Protein AF-A0A7Z0T9U5-F1 (afdb_monomer_lite)

Secondary structure (DSSP, 8-state):
--HHHHHHHHHHHHHHH-HHHHHHH-SSS-HHHHHHHHHHHHHHHHHHTT-HHHHHHHHHHHHHTT-SS--HHHHHHHHHHHHHH--TTHHHHHHHHHHHHHHTT-HHHHHHHHHHHHHHTT-HHHHHHHHTTSPP-TT-HHHHHHHHHHHHHHHHTT-HHHHHHHHHHHHHHS-TTSHHHHHHHHHHHHHTT-HHHHHHHHHHHHHHH--HHHHHHHHHHHHHTT-HHHHHHHHHHHTTS-HHHHHHHHHHHHHHTT--GGGHHHHHHHHHT---S--

Sequence (279 aa):
MKKETEKIIYTLEYLVYDQNFVTEIIKNIEIEELKKFIIFELITLYDNNNLFEKKIKLLKHICYNNIFENILPFSTDLFLLLKYYKPSRFEDDVKKLLEILKNKNIEEIFYLNISNIFFLDNKYILSDYYASKIKEKNKSEIFLNALYNRIFSNFHLNKITVMNKLKKIVKIYFNTNSINVLKNEFILNILLRDYTKAYKIINTLSKKTKKFEHQLDLFILAIYLNKKNIVKKYSTIFENNSETTFIENVNSAIAILKIPQRYHLIIFNVIENITFKYN

Organism: NCBI:txid1384509

pLDDT: mean 91.05, std 10.7, range [44.91, 98.5]

Foldseek 3Di:
DDPVLVVLLVVLVCCQPDPPVLVVVPPDDPSLVVNVVSLVVNLVSCVVVVVLVVLLVSLCCCQLVVSDPDNLVSLLVNLVSLVPVVPPCSVVSVVSSLVSCVVSVNNLVSLLVQLVVCVVVVVLVSNLVSLVVHDDDAPDPSVLSSLLSNLVSCVSVVVVVSNVVSVVSCVVRHDCLDLSNLVSVLLVCLSVVVLVVNLVSLVSNCVVPVDPLSLLLNLLSCLVVVVVVSVVVVLVVCLAPDLVVSVVSNVVSCVSSVPDPVCVVSSVVSSVPRNRPDD

Structure (mmCIF, N/CA/C/O backbone):
data_AF-A0A7Z0T9U5-F1
#
_entry.id   AF-A0A7Z0T9U5-F1
#
loop_
_atom_site.group_PDB
_atom_site.id
_atom_site.type_symbol
_atom_site.label_atom_id
_atom_site.label_alt_id
_atom_site.label_comp_id
_atom_site.label_asym_id
_atom_site.label_entity_id
_atom_site.label_seq_id
_atom_site.pdbx_PDB_ins_code
_atom_site.Cartn_x
_atom_site.Cartn_y
_atom_site.Cartn_z
_atom_site.occupancy
_atom_site.B_iso_or_equiv
_atom_site.auth_seq_id
_atom_site.auth_comp_id
_atom_site.auth_asym_id
_atom_site.auth_atom_id
_atom_site.pdbx_PDB_model_num
ATOM 1 N N . MET A 1 1 ? -28.073 -18.534 16.486 1.00 78.88 1 MET A N 1
ATOM 2 C CA . MET A 1 1 ? -26.755 -19.170 16.702 1.00 78.88 1 MET A CA 1
ATOM 3 C C . MET A 1 1 ? -26.987 -20.536 17.345 1.00 78.88 1 MET A C 1
ATOM 5 O O . MET A 1 1 ? -28.043 -20.725 17.939 1.00 78.88 1 MET A O 1
ATOM 9 N N . LYS A 1 2 ? -26.100 -21.528 17.172 1.00 85.94 2 LYS A N 1
ATOM 10 C CA . LYS A 1 2 ? -26.264 -22.825 17.861 1.00 85.94 2 LYS A CA 1
ATOM 11 C C . LYS A 1 2 ? -26.000 -22.635 19.363 1.00 85.94 2 LYS A C 1
ATOM 13 O O . LYS A 1 2 ? -25.076 -21.906 19.719 1.00 85.94 2 LYS A O 1
ATOM 18 N N . LYS A 1 3 ? -26.752 -23.327 20.232 1.00 88.38 3 LYS A N 1
ATOM 19 C CA . LYS A 1 3 ? -26.595 -23.250 21.704 1.00 88.38 3 LYS A CA 1
ATOM 20 C C . LYS A 1 3 ? -25.159 -23.522 22.173 1.00 88.38 3 LYS A C 1
ATOM 22 O O . LYS A 1 3 ? -24.705 -22.945 23.151 1.00 88.38 3 LYS A O 1
ATOM 27 N N . GLU A 1 4 ? -24.445 -24.407 21.486 1.00 88.06 4 GLU A N 1
ATOM 28 C CA . GLU A 1 4 ? -23.042 -24.728 21.782 1.00 88.06 4 GLU A CA 1
ATOM 29 C C . GLU A 1 4 ? -22.118 -23.534 21.520 1.00 88.06 4 GLU A C 1
ATOM 31 O O . GLU A 1 4 ? -21.293 -23.198 22.362 1.00 88.06 4 GLU A O 1
ATOM 36 N N . THR A 1 5 ? -22.310 -22.835 20.399 1.00 88.88 5 THR A N 1
ATOM 37 C CA . THR A 1 5 ? -21.550 -21.626 20.052 1.00 88.88 5 THR A CA 1
ATOM 38 C C . THR A 1 5 ? -21.807 -20.498 21.052 1.00 88.88 5 THR A C 1
ATOM 40 O O . THR A 1 5 ? -20.871 -19.818 21.458 1.00 88.88 5 THR A O 1
ATOM 43 N N . GLU A 1 6 ? -23.053 -20.329 21.505 1.00 89.88 6 GLU A N 1
ATOM 44 C CA . GLU A 1 6 ? -23.401 -19.372 22.566 1.00 89.88 6 GLU A CA 1
ATOM 45 C C . GLU A 1 6 ? -22.672 -19.673 23.878 1.00 89.88 6 GLU A C 1
ATOM 47 O O . GLU A 1 6 ? -22.128 -18.757 24.494 1.00 89.88 6 GLU A O 1
ATOM 52 N N . LYS A 1 7 ? -22.607 -20.951 24.276 1.00 90.44 7 LYS A N 1
ATOM 53 C CA . LYS A 1 7 ? -21.861 -21.378 25.467 1.00 90.44 7 LYS A CA 1
ATOM 54 C C . LYS A 1 7 ? -20.367 -21.098 25.332 1.00 90.44 7 LYS A C 1
ATOM 56 O O . LYS A 1 7 ? -19.792 -20.537 26.255 1.00 90.44 7 LYS A O 1
ATOM 61 N N . ILE A 1 8 ? -19.760 -21.434 24.190 1.00 90.56 8 ILE A N 1
ATOM 62 C CA . ILE A 1 8 ? -18.335 -21.166 23.935 1.00 90.56 8 ILE A CA 1
ATOM 63 C C . ILE A 1 8 ? -18.055 -19.664 24.024 1.00 90.56 8 ILE A C 1
ATOM 65 O O . ILE A 1 8 ? -17.145 -19.258 24.740 1.00 90.56 8 ILE A O 1
ATOM 69 N N . ILE A 1 9 ? -18.865 -18.834 23.356 1.00 91.00 9 ILE A N 1
ATOM 70 C CA . ILE A 1 9 ? -18.726 -17.373 23.415 1.00 91.00 9 ILE A CA 1
ATOM 71 C C . ILE A 1 9 ? -18.813 -16.883 24.859 1.00 91.00 9 ILE A C 1
ATOM 73 O O . ILE A 1 9 ? -17.953 -16.119 25.278 1.00 91.00 9 ILE A O 1
ATOM 77 N N . TYR A 1 10 ? -19.806 -17.339 25.625 1.00 89.88 10 TYR A N 1
ATOM 78 C CA . TYR A 1 10 ? -19.966 -16.938 27.022 1.00 89.88 10 TYR A CA 1
ATOM 79 C C . TYR A 1 10 ? -18.751 -17.323 27.877 1.00 89.88 10 TYR A C 1
ATOM 81 O O . TYR A 1 10 ? -18.264 -16.510 28.659 1.00 89.88 10 TYR A O 1
ATOM 89 N N . THR A 1 11 ? -18.223 -18.536 27.703 1.00 87.50 11 THR A N 1
ATOM 90 C CA . THR A 1 11 ? -17.022 -18.994 28.413 1.00 87.50 11 THR A CA 1
ATOM 91 C C . THR A 1 11 ? -15.801 -18.147 28.059 1.00 87.50 11 THR A C 1
ATOM 93 O O . THR A 1 11 ? -15.075 -17.723 28.953 1.00 87.50 11 THR A O 1
ATOM 96 N N . LEU A 1 12 ? -15.576 -17.856 26.777 1.00 88.62 12 LEU A N 1
ATOM 97 C CA . LEU A 1 12 ? -14.451 -17.023 26.347 1.00 88.62 12 LEU A CA 1
ATOM 98 C C . LEU A 1 12 ? -14.616 -15.563 26.803 1.00 88.62 12 LEU A C 1
ATOM 100 O O . LEU A 1 12 ? -13.650 -14.963 27.265 1.00 88.62 12 LEU A O 1
ATOM 104 N N . GLU A 1 13 ? -15.828 -14.999 26.740 1.00 88.69 13 GLU A N 1
ATOM 105 C CA . GLU A 1 13 ? -16.145 -13.678 27.306 1.00 88.69 13 GLU A CA 1
ATOM 106 C C . GLU A 1 13 ? -15.811 -13.640 28.804 1.00 88.69 13 GLU A C 1
ATOM 108 O O . GLU A 1 13 ? -15.169 -12.696 29.264 1.00 88.69 13 GLU A O 1
ATOM 113 N N . TYR A 1 14 ? -16.194 -14.677 29.556 1.00 84.88 14 TYR A N 1
ATOM 114 C CA . TYR A 1 14 ? -15.890 -14.792 30.982 1.00 84.88 14 TYR A CA 1
ATOM 115 C C . TYR A 1 14 ? -14.377 -14.789 31.247 1.00 84.88 14 TYR A C 1
ATOM 117 O O . TYR A 1 14 ? -13.904 -14.003 32.065 1.00 84.88 14 TYR A O 1
ATOM 125 N N . LEU A 1 15 ? -13.607 -15.574 30.486 1.00 80.94 15 LEU A N 1
ATOM 126 C CA . LEU A 1 15 ? -12.143 -15.621 30.592 1.00 80.94 15 LEU A CA 1
ATOM 127 C C . LEU A 1 15 ? -11.460 -14.287 30.256 1.00 80.94 15 LEU A C 1
ATOM 129 O O . LEU A 1 15 ? -10.371 -14.015 30.752 1.00 80.94 15 LEU A O 1
ATOM 133 N N . VAL A 1 16 ? -12.065 -13.460 29.400 1.00 80.38 16 VAL A N 1
ATOM 134 C CA . VAL A 1 16 ? -11.506 -12.153 29.027 1.00 80.38 16 VAL A CA 1
ATOM 135 C C . VAL A 1 16 ? -11.857 -11.069 30.048 1.00 80.38 16 VAL A C 1
ATOM 137 O O . VAL A 1 16 ? -11.018 -10.217 30.338 1.00 80.38 16 VAL A O 1
ATOM 140 N N . TYR A 1 17 ? -13.085 -11.065 30.575 1.00 80.12 17 TYR A N 1
ATOM 141 C CA . TYR A 1 17 ? -13.579 -9.973 31.420 1.00 80.12 17 TYR A CA 1
ATOM 142 C C . TYR A 1 17 ? -13.374 -10.187 32.929 1.00 80.12 17 TYR A C 1
ATOM 144 O O . TYR A 1 17 ? -13.335 -9.192 33.655 1.00 80.12 17 TYR A O 1
ATOM 152 N N . ASP A 1 18 ? -13.229 -11.426 33.412 1.00 71.88 18 ASP A N 1
ATOM 153 C CA . ASP A 1 18 ? -12.982 -11.720 34.831 1.00 71.88 18 ASP A CA 1
ATOM 154 C C . ASP A 1 18 ? -11.473 -11.835 35.127 1.00 71.88 18 ASP A C 1
ATOM 156 O O . ASP A 1 18 ? -10.811 -12.813 34.775 1.00 71.88 18 ASP A O 1
ATOM 160 N N . GLN A 1 19 ? -10.911 -10.816 35.789 1.00 55.72 19 GLN A N 1
ATOM 161 C CA . GLN A 1 19 ? -9.482 -10.756 36.129 1.00 55.72 19 GLN A CA 1
ATOM 162 C C . GLN A 1 19 ? -9.071 -11.737 37.242 1.00 55.72 19 GLN A C 1
ATOM 164 O O . GLN A 1 19 ? -7.893 -12.093 37.328 1.00 55.72 19 GLN A O 1
ATOM 169 N N . ASN A 1 20 ? -10.003 -12.206 38.077 1.00 56.16 20 ASN A N 1
ATOM 170 C CA . ASN A 1 20 ? -9.668 -13.055 39.224 1.00 56.16 20 ASN A CA 1
ATOM 171 C C . ASN A 1 20 ? -9.454 -14.517 38.804 1.00 56.16 20 ASN A C 1
ATOM 173 O O . ASN A 1 20 ? -8.489 -15.147 39.232 1.00 56.16 20 ASN A O 1
ATOM 177 N N . PHE A 1 21 ? -10.280 -15.029 37.890 1.00 48.47 21 PHE A N 1
ATOM 178 C CA . PHE A 1 21 ? -10.241 -16.431 37.452 1.00 48.47 21 PHE A CA 1
ATOM 179 C C . PHE A 1 21 ? -8.977 -16.786 36.642 1.00 48.47 21 PHE A C 1
ATOM 181 O O . PHE A 1 21 ? -8.388 -17.858 36.787 1.00 48.47 21 PHE A O 1
ATOM 188 N N . VAL A 1 22 ? -8.499 -15.845 35.823 1.00 46.47 22 VAL A N 1
ATOM 189 C CA . VAL A 1 22 ? -7.272 -15.977 35.014 1.00 46.47 22 VAL A CA 1
ATOM 190 C C . VAL A 1 22 ? -6.021 -16.070 35.899 1.00 46.47 22 VAL A C 1
ATOM 192 O O . VAL A 1 22 ? -5.046 -16.722 35.534 1.00 46.47 22 VAL A O 1
ATOM 195 N N . THR A 1 23 ? -6.044 -15.453 37.080 1.00 47.22 23 THR A N 1
ATOM 196 C CA . THR A 1 23 ? -4.885 -15.394 37.981 1.00 47.22 23 THR A CA 1
ATOM 197 C C . THR A 1 23 ? -4.680 -16.708 38.754 1.00 47.22 23 THR A C 1
ATOM 199 O O . THR A 1 23 ? -3.545 -17.051 39.083 1.00 47.22 23 THR A O 1
ATOM 202 N N . GLU A 1 24 ? -5.745 -17.486 38.994 1.00 46.22 24 GLU A N 1
ATOM 203 C CA . GLU A 1 24 ? -5.675 -18.785 39.688 1.00 46.22 24 GLU A CA 1
ATOM 204 C C . GLU A 1 24 ? -5.328 -19.966 38.77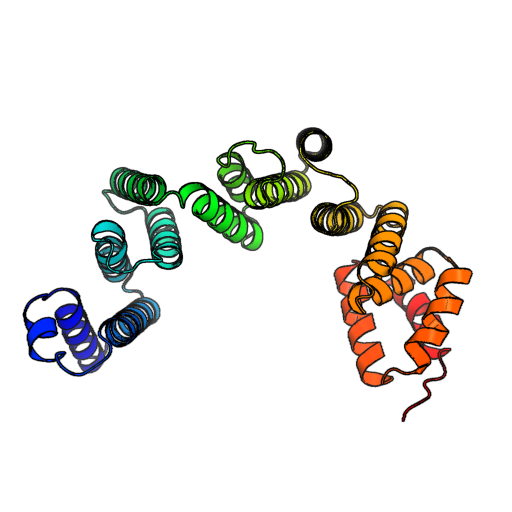0 1.00 46.22 24 GLU A C 1
ATOM 206 O O . GLU A 1 24 ? -4.567 -20.844 39.175 1.00 46.22 24 GLU A O 1
ATOM 211 N N . ILE A 1 25 ? -5.820 -19.990 37.527 1.00 46.72 25 ILE A N 1
ATOM 212 C CA . ILE A 1 25 ? -5.548 -21.096 36.587 1.00 46.72 25 ILE A CA 1
ATOM 213 C C . ILE A 1 25 ? -4.137 -20.998 35.976 1.00 46.72 25 ILE A C 1
ATOM 215 O O . ILE A 1 25 ? -3.531 -22.012 35.629 1.00 46.72 25 ILE A O 1
ATOM 219 N N . ILE A 1 26 ? -3.578 -19.789 35.861 1.00 44.91 26 ILE A N 1
ATOM 220 C CA . ILE A 1 26 ? -2.403 -19.506 35.022 1.00 44.91 26 ILE A CA 1
ATOM 221 C C . ILE A 1 26 ? -1.170 -19.129 35.858 1.00 44.91 26 ILE A C 1
ATOM 223 O O . ILE A 1 26 ? -0.514 -18.119 35.621 1.00 44.91 26 ILE A O 1
ATOM 227 N N . LYS A 1 27 ? -0.809 -19.960 36.840 1.00 46.38 27 LYS A N 1
ATOM 228 C CA . LYS A 1 27 ? 0.540 -19.899 37.439 1.00 46.38 27 LYS A CA 1
ATOM 229 C C . LYS A 1 27 ? 1.623 -20.566 36.571 1.00 46.38 27 LYS A C 1
ATOM 231 O O . LYS A 1 27 ? 2.797 -20.339 36.831 1.00 46.38 27 LYS A O 1
ATOM 236 N N . ASN A 1 28 ? 1.249 -21.337 35.537 1.00 45.78 28 ASN A N 1
ATOM 237 C CA . ASN A 1 28 ? 2.155 -22.274 34.845 1.00 45.78 28 ASN A CA 1
ATOM 238 C C . ASN A 1 28 ? 2.226 -22.158 33.301 1.00 45.78 28 ASN A C 1
ATOM 240 O O . ASN A 1 28 ? 2.859 -23.003 32.675 1.00 45.78 28 ASN A O 1
ATOM 244 N N . ILE A 1 29 ? 1.598 -21.164 32.664 1.00 49.09 29 ILE A N 1
ATOM 245 C CA . ILE A 1 29 ? 1.644 -20.967 31.196 1.00 49.09 29 ILE A CA 1
ATOM 246 C C . ILE A 1 29 ? 2.037 -19.515 30.910 1.00 49.09 29 ILE A C 1
ATOM 248 O O . ILE A 1 29 ? 1.633 -18.622 31.655 1.00 49.09 29 ILE A O 1
ATOM 252 N N . GLU A 1 30 ? 2.799 -19.267 29.842 1.00 55.22 30 GLU A N 1
ATOM 253 C CA . GLU A 1 30 ? 3.079 -17.918 29.337 1.00 55.22 30 GLU A CA 1
ATOM 254 C C . GLU A 1 30 ? 1.760 -17.163 29.078 1.00 55.22 30 GLU A C 1
ATOM 256 O O . GLU A 1 30 ? 1.042 -17.380 28.102 1.00 55.22 30 GLU A O 1
ATOM 261 N N . ILE A 1 31 ? 1.409 -16.292 30.027 1.00 68.94 31 ILE A N 1
ATOM 262 C CA . ILE A 1 31 ? 0.070 -15.712 30.215 1.00 68.94 31 ILE A CA 1
ATOM 263 C C . ILE A 1 31 ? -0.400 -14.910 28.989 1.00 68.94 31 ILE A C 1
ATOM 265 O O . ILE A 1 31 ? -1.600 -14.767 28.749 1.00 68.94 31 ILE A O 1
ATOM 269 N N . GLU A 1 32 ? 0.529 -14.356 28.212 1.00 67.94 32 GLU A N 1
ATOM 270 C CA . GLU A 1 32 ? 0.213 -13.443 27.115 1.00 67.94 32 GLU A CA 1
ATOM 271 C C . GLU A 1 32 ? -0.242 -14.162 25.837 1.00 67.94 32 GLU A C 1
ATOM 273 O O . GLU A 1 32 ? -1.178 -13.699 25.182 1.00 67.94 32 GLU A O 1
ATOM 278 N N . GLU A 1 33 ? 0.360 -15.303 25.492 1.00 76.00 33 GLU A N 1
ATOM 279 C CA . GLU A 1 33 ? 0.003 -16.052 24.279 1.00 76.00 33 GLU A CA 1
ATOM 280 C C . GLU A 1 33 ? -1.394 -16.662 24.384 1.00 76.00 33 GLU A C 1
ATOM 282 O O . GLU A 1 33 ? -2.200 -16.532 23.461 1.00 76.00 33 GLU A O 1
ATOM 287 N N . LEU A 1 34 ? -1.731 -17.230 25.545 1.00 77.38 34 LEU A N 1
ATOM 288 C CA . LEU A 1 34 ? -3.065 -17.773 25.795 1.00 77.38 34 LEU A CA 1
ATOM 289 C C . LEU A 1 34 ? -4.139 -16.675 25.749 1.00 77.38 34 LEU A C 1
ATOM 291 O O . LEU A 1 34 ? -5.203 -16.871 25.162 1.00 77.38 34 LEU A O 1
ATOM 295 N N . LYS A 1 35 ? -3.852 -15.489 26.306 1.00 76.62 35 LYS A N 1
ATOM 296 C CA . LYS A 1 35 ? -4.751 -14.325 26.212 1.00 76.62 35 LYS A CA 1
ATOM 297 C C . LYS A 1 35 ? -4.950 -13.876 24.767 1.00 76.62 35 LYS A C 1
ATOM 299 O O . LYS A 1 35 ? -6.084 -13.593 24.381 1.00 76.62 35 LYS A O 1
ATOM 304 N N . LYS A 1 36 ? -3.878 -13.825 23.963 1.00 81.44 36 LYS A N 1
ATOM 305 C CA . LYS A 1 36 ? -3.969 -13.530 22.522 1.00 81.44 36 LYS A CA 1
ATOM 306 C C . LYS A 1 36 ? -4.853 -14.556 21.826 1.00 81.44 36 LYS A C 1
ATOM 308 O O . LYS A 1 36 ? -5.791 -14.153 21.147 1.00 81.44 36 LYS A O 1
ATOM 313 N N . PHE A 1 37 ? -4.602 -15.845 22.045 1.00 86.69 37 PHE A N 1
ATOM 314 C CA . PHE A 1 37 ? -5.377 -16.932 21.452 1.00 86.69 37 PHE A CA 1
ATOM 315 C C . PHE A 1 37 ? -6.874 -16.819 21.773 1.00 86.69 37 PHE A C 1
ATOM 317 O O . PHE A 1 37 ? -7.686 -16.749 20.856 1.00 86.69 37 PHE A O 1
ATOM 324 N N . ILE A 1 38 ? -7.240 -16.691 23.054 1.00 87.25 38 ILE A N 1
ATOM 325 C CA . ILE A 1 38 ? -8.641 -16.544 23.489 1.00 87.25 38 ILE A CA 1
ATOM 326 C C . ILE A 1 38 ? -9.308 -15.337 22.817 1.00 87.25 38 ILE A C 1
ATOM 328 O O . ILE A 1 38 ? -10.437 -15.437 22.338 1.00 87.25 38 ILE A O 1
ATOM 332 N N . ILE A 1 39 ? -8.617 -14.195 22.762 1.00 88.81 39 ILE A N 1
ATOM 333 C CA . ILE A 1 39 ? -9.142 -12.978 22.135 1.00 88.81 39 ILE A CA 1
ATOM 334 C C . ILE A 1 39 ? -9.328 -13.162 20.625 1.00 88.81 39 ILE A C 1
ATOM 336 O O . ILE A 1 39 ? -10.349 -12.728 20.092 1.00 88.81 39 ILE A O 1
ATOM 340 N N . PHE A 1 40 ? -8.383 -13.806 19.939 1.00 90.44 40 PHE A N 1
ATOM 341 C CA . PHE A 1 40 ? -8.504 -14.088 18.509 1.00 90.44 40 PHE A CA 1
ATOM 342 C C . PHE A 1 40 ? -9.655 -15.048 18.210 1.00 90.44 40 PHE A C 1
ATOM 344 O O . PHE A 1 40 ? -10.451 -14.761 17.318 1.00 90.44 40 PHE A O 1
ATOM 351 N N . GLU A 1 41 ? -9.803 -16.125 18.980 1.00 92.31 41 GLU A N 1
ATOM 352 C CA . GLU A 1 41 ? -10.936 -17.046 18.841 1.00 92.31 41 GLU A CA 1
ATOM 353 C C . GLU A 1 41 ? -12.271 -16.330 19.058 1.00 92.31 41 GLU A C 1
ATOM 355 O O . GLU A 1 41 ? -13.216 -16.493 18.285 1.00 92.31 41 GLU A O 1
ATOM 360 N N . LEU A 1 42 ? -12.341 -15.458 20.065 1.00 92.56 42 LEU A N 1
ATOM 361 C CA . LEU A 1 42 ? -13.546 -14.693 20.349 1.00 92.56 42 LEU A CA 1
ATOM 362 C C . LEU A 1 42 ? -13.886 -13.702 19.222 1.00 92.56 42 LEU A C 1
ATOM 364 O O . LEU A 1 42 ? -15.051 -13.589 18.839 1.00 92.56 42 LEU A O 1
ATOM 368 N N . ILE A 1 43 ? -12.882 -13.029 18.646 1.00 93.06 43 ILE A N 1
ATOM 369 C CA . ILE A 1 43 ? -13.057 -12.165 17.467 1.00 93.06 43 ILE A CA 1
ATOM 370 C C . ILE A 1 43 ? -13.577 -12.979 16.276 1.00 93.06 43 ILE A C 1
ATOM 372 O O . ILE A 1 43 ? -14.578 -12.588 15.677 1.00 93.06 43 ILE A O 1
ATOM 376 N N . THR A 1 44 ? -12.962 -14.128 15.981 1.00 94.25 44 THR A N 1
ATOM 377 C CA . THR A 1 44 ? -13.382 -15.027 14.896 1.00 94.25 44 THR A CA 1
ATOM 378 C C . THR A 1 44 ? -14.830 -15.478 15.069 1.00 94.25 44 THR A C 1
ATOM 380 O O . THR A 1 44 ? -15.619 -15.453 14.123 1.00 94.25 44 THR A O 1
ATOM 383 N N . LEU A 1 45 ? -15.219 -15.855 16.288 1.00 95.12 45 LEU A N 1
ATOM 384 C CA . LEU A 1 45 ? -16.593 -16.241 16.595 1.00 95.12 45 LEU A CA 1
ATOM 385 C C . LEU A 1 45 ? -17.572 -15.080 16.405 1.00 95.12 45 LEU A C 1
ATOM 387 O O . LEU A 1 45 ? -18.675 -15.301 15.902 1.00 95.12 45 LEU A O 1
ATOM 391 N N . TYR A 1 46 ? -17.192 -13.853 16.769 1.00 95.69 46 TYR A N 1
ATOM 392 C CA . TYR A 1 46 ? -18.034 -12.684 16.524 1.00 95.69 46 TYR A CA 1
ATOM 393 C C . TYR A 1 46 ? -18.198 -12.382 15.042 1.00 95.69 46 TYR A C 1
ATOM 395 O O . TYR A 1 46 ? -19.325 -12.131 14.615 1.00 95.69 46 TYR A O 1
ATOM 403 N N . ASP A 1 47 ? -17.118 -12.443 14.266 1.00 92.75 47 ASP A N 1
ATOM 404 C CA . ASP A 1 47 ? -17.160 -12.201 12.824 1.00 92.75 47 ASP A CA 1
ATOM 405 C C . ASP A 1 47 ? -18.031 -13.249 12.118 1.00 92.75 47 ASP A C 1
ATOM 407 O O . ASP A 1 47 ? -18.967 -12.893 11.403 1.00 92.75 47 ASP A O 1
ATOM 411 N N . ASN A 1 48 ? -17.832 -14.536 12.421 1.00 94.81 48 ASN A N 1
ATOM 412 C CA . ASN A 1 48 ? -18.600 -15.638 11.827 1.00 94.81 48 ASN A CA 1
ATOM 413 C C . ASN A 1 48 ? -20.103 -15.598 12.153 1.00 94.81 48 ASN A C 1
ATOM 415 O O . ASN A 1 48 ? -20.907 -16.195 11.438 1.00 94.81 48 ASN A O 1
ATOM 419 N N . ASN A 1 49 ? -20.492 -14.920 13.235 1.00 93.25 49 ASN A N 1
ATOM 420 C CA . ASN A 1 49 ? -21.884 -14.814 13.674 1.00 93.25 49 ASN A CA 1
ATOM 421 C C . ASN A 1 49 ? -22.452 -13.387 13.553 1.00 93.25 49 ASN A C 1
ATOM 423 O O . ASN A 1 49 ? -23.545 -13.133 14.057 1.00 93.25 49 ASN A O 1
ATOM 427 N N . ASN A 1 50 ? -21.745 -12.461 12.890 1.00 91.56 50 ASN A N 1
ATOM 428 C CA . ASN A 1 50 ? -22.138 -11.053 12.723 1.00 91.56 50 ASN A CA 1
ATOM 429 C C . ASN A 1 50 ? -22.429 -10.308 14.046 1.00 91.56 50 ASN A C 1
ATOM 431 O O . ASN A 1 50 ? -23.293 -9.433 14.114 1.00 91.56 50 ASN A O 1
ATOM 435 N N . LEU A 1 51 ? -21.704 -10.631 15.119 1.00 93.81 51 LEU A N 1
ATOM 436 C CA . LEU A 1 51 ? -21.900 -10.073 16.464 1.00 93.81 51 LEU A CA 1
ATOM 437 C C . LEU A 1 51 ? -21.090 -8.780 16.667 1.00 93.81 51 LEU A C 1
ATOM 439 O O . LEU A 1 51 ? -20.254 -8.676 17.568 1.00 93.81 51 LEU A O 1
ATOM 443 N N . PHE A 1 52 ? -21.333 -7.775 15.823 1.00 92.00 52 PHE A N 1
ATOM 444 C CA . PHE A 1 52 ? -20.515 -6.556 15.770 1.00 92.00 52 PHE A CA 1
ATOM 445 C C . PHE A 1 52 ? -20.527 -5.745 17.076 1.00 92.00 52 PHE A C 1
ATOM 447 O O . PHE A 1 52 ? -19.490 -5.218 17.469 1.00 92.00 52 PHE A O 1
ATOM 454 N N . GLU A 1 53 ? -21.651 -5.668 17.796 1.00 92.50 53 GLU A N 1
ATOM 455 C CA . GLU A 1 53 ? -21.720 -4.937 19.073 1.00 92.50 53 GLU A CA 1
ATOM 456 C C . GLU A 1 53 ? -20.820 -5.568 20.140 1.00 92.50 53 GLU A C 1
ATOM 458 O O . GLU A 1 53 ? -20.098 -4.865 20.856 1.00 92.50 53 GLU A O 1
ATOM 463 N N . LYS A 1 54 ? -20.807 -6.906 20.203 1.00 93.62 54 LYS A N 1
ATOM 464 C CA . LYS A 1 54 ? -19.919 -7.660 21.094 1.00 93.62 54 LYS A CA 1
ATOM 465 C C . LYS A 1 54 ? -18.459 -7.466 20.703 1.00 93.62 54 LYS A C 1
ATOM 467 O O . LYS A 1 54 ? -17.626 -7.206 21.572 1.00 93.62 54 LYS A O 1
ATOM 472 N N . LYS A 1 55 ? -18.157 -7.491 19.401 1.00 95.00 55 LYS A N 1
ATOM 473 C CA . LYS A 1 55 ? -16.810 -7.218 18.889 1.00 95.00 55 LYS A CA 1
ATOM 474 C C . LYS A 1 55 ? -16.340 -5.804 19.235 1.00 95.00 55 LYS A C 1
ATOM 476 O O . LYS A 1 55 ? -15.245 -5.644 19.766 1.00 95.00 55 LYS A O 1
ATOM 481 N N . ILE A 1 56 ? -17.183 -4.786 19.049 1.00 94.94 56 ILE A N 1
ATOM 482 C CA . ILE A 1 56 ? -16.889 -3.404 19.461 1.00 94.94 56 ILE A CA 1
ATOM 483 C C . ILE A 1 56 ? -16.620 -3.341 20.970 1.00 94.94 56 ILE A C 1
ATOM 485 O O . ILE A 1 56 ? -15.638 -2.728 21.388 1.00 94.94 56 ILE A O 1
ATOM 489 N N . LYS A 1 57 ? -17.450 -3.985 21.801 1.00 93.31 57 LYS A N 1
ATOM 490 C CA . LYS A 1 57 ? -17.258 -4.026 23.261 1.00 93.31 57 LYS A CA 1
ATOM 491 C C . LYS A 1 57 ? -15.917 -4.662 23.645 1.00 93.31 57 LYS A C 1
ATOM 493 O O . LYS A 1 57 ? -15.204 -4.109 24.484 1.00 93.31 57 LYS A O 1
ATOM 498 N N . LEU A 1 58 ? -15.560 -5.789 23.031 1.00 93.12 58 LEU A N 1
ATOM 499 C CA . LEU A 1 58 ? -14.281 -6.470 23.244 1.00 93.12 58 LEU A CA 1
ATOM 500 C C . LEU A 1 58 ? -13.096 -5.593 22.834 1.00 93.12 58 LEU A C 1
ATOM 502 O O . LEU A 1 58 ? -12.185 -5.381 23.630 1.00 93.12 58 LEU A O 1
ATOM 506 N N . LEU A 1 59 ? -13.121 -5.030 21.628 1.00 94.56 59 LEU A N 1
ATOM 507 C CA . LEU A 1 59 ? -12.024 -4.204 21.129 1.00 94.56 59 LEU A CA 1
ATOM 508 C C . LEU A 1 59 ? -11.843 -2.926 21.956 1.00 94.56 59 LEU A C 1
ATOM 510 O O . LEU A 1 59 ? -10.712 -2.545 22.249 1.00 94.56 59 LEU A O 1
ATOM 514 N N . LYS A 1 60 ? -12.935 -2.304 22.421 1.00 93.12 60 LYS A N 1
ATOM 515 C CA . LYS A 1 60 ? -12.864 -1.209 23.401 1.00 93.12 60 LYS A CA 1
ATOM 516 C C . LYS A 1 60 ? -12.176 -1.653 24.683 1.00 93.12 60 LYS A C 1
ATOM 518 O O . LYS A 1 60 ? -11.305 -0.942 25.164 1.00 93.12 60 LYS A O 1
ATOM 523 N N . HIS A 1 61 ? -12.540 -2.812 25.231 1.00 88.69 61 HIS A N 1
ATOM 524 C CA . HIS A 1 61 ? -11.894 -3.339 26.432 1.00 88.69 61 HIS A CA 1
ATOM 525 C C . HIS A 1 61 ? -10.385 -3.537 26.220 1.00 88.69 61 HIS A C 1
ATOM 527 O O . HIS A 1 61 ? -9.595 -3.095 27.051 1.00 88.69 61 HIS A O 1
ATOM 533 N N . ILE A 1 62 ? -9.982 -4.114 25.084 1.00 88.38 62 ILE A N 1
ATOM 534 C CA . ILE A 1 62 ? -8.571 -4.336 24.734 1.00 88.38 62 ILE A CA 1
ATOM 535 C C . ILE A 1 62 ? -7.813 -3.010 24.613 1.00 88.38 62 ILE A C 1
ATOM 537 O O . ILE A 1 62 ? -6.768 -2.831 25.243 1.00 88.38 62 ILE A O 1
ATOM 541 N N . CYS A 1 63 ? -8.337 -2.070 23.821 1.00 90.69 63 CYS A N 1
ATOM 542 C CA . CYS A 1 63 ? -7.669 -0.802 23.541 1.00 90.69 63 CYS A CA 1
ATOM 543 C C . CYS A 1 63 ? -7.665 0.139 24.749 1.00 90.69 63 CYS A C 1
ATOM 545 O O . CYS A 1 63 ? -6.653 0.780 25.009 1.00 90.69 63 CYS A O 1
ATOM 547 N N . TYR A 1 64 ? -8.775 0.246 25.484 1.00 91.31 64 TYR A N 1
ATOM 548 C CA . TYR A 1 64 ? -8.925 1.239 26.553 1.00 91.31 64 TYR A CA 1
ATOM 549 C C . TYR A 1 64 ? -8.206 0.838 27.839 1.00 91.31 64 TYR A C 1
ATOM 551 O O . TYR A 1 64 ? -7.816 1.720 28.598 1.00 91.31 64 TYR A O 1
ATOM 559 N N . ASN A 1 65 ? -8.005 -0.463 28.060 1.00 84.44 65 ASN A N 1
ATOM 560 C CA . ASN A 1 65 ? -7.301 -0.982 29.232 1.00 84.44 65 ASN A CA 1
ATOM 561 C C . ASN A 1 65 ? -5.862 -1.420 28.924 1.00 84.44 65 ASN A C 1
ATOM 563 O O . ASN A 1 65 ? -5.211 -1.986 29.794 1.00 84.44 65 ASN A O 1
ATOM 567 N N . ASN A 1 66 ? -5.358 -1.166 27.708 1.00 80.75 66 ASN A N 1
ATOM 568 C CA . ASN A 1 66 ? -4.001 -1.529 27.285 1.00 80.75 66 ASN A CA 1
ATOM 569 C C . ASN A 1 66 ? -3.654 -3.008 27.546 1.00 80.75 66 ASN A C 1
ATOM 571 O O . ASN A 1 66 ? -2.570 -3.310 28.038 1.00 80.75 66 ASN A O 1
ATOM 575 N N . ILE A 1 67 ? -4.567 -3.924 27.203 1.00 81.25 67 ILE A N 1
ATOM 576 C CA . ILE A 1 67 ? -4.400 -5.368 27.459 1.00 81.25 67 ILE A CA 1
ATOM 577 C C . ILE A 1 67 ? -3.153 -5.943 26.765 1.00 81.25 67 ILE A C 1
ATOM 579 O O . ILE A 1 67 ? -2.534 -6.866 27.287 1.00 81.25 67 ILE A O 1
ATOM 583 N N . PHE A 1 68 ? -2.771 -5.381 25.614 1.00 80.88 68 PHE A N 1
ATOM 584 C CA . PHE A 1 68 ? -1.560 -5.745 24.877 1.00 80.88 68 PHE A CA 1
ATOM 585 C C . PHE A 1 68 ? -0.625 -4.551 24.706 1.00 80.88 68 PHE A C 1
ATOM 587 O O . PHE A 1 68 ? -1.068 -3.401 24.612 1.00 80.88 68 PHE A O 1
ATOM 594 N N . GLU A 1 69 ? 0.673 -4.831 24.580 1.00 82.06 69 GLU A N 1
ATOM 595 C CA . GLU A 1 69 ? 1.674 -3.815 24.255 1.00 82.06 69 GLU A CA 1
ATOM 596 C C . GLU A 1 69 ? 1.372 -3.179 22.886 1.00 82.06 69 GLU A C 1
ATOM 598 O O . GLU A 1 69 ? 1.162 -1.961 22.785 1.00 82.06 69 GLU A O 1
ATOM 603 N N . ASN A 1 70 ? 1.238 -4.022 21.854 1.00 87.56 70 ASN A N 1
ATOM 604 C CA . ASN A 1 70 ? 0.862 -3.619 20.504 1.00 87.56 70 ASN A CA 1
ATOM 605 C C . ASN A 1 70 ? -0.663 -3.639 20.302 1.00 87.56 70 ASN A C 1
ATOM 607 O O . ASN A 1 70 ? -1.254 -4.654 19.933 1.00 87.56 70 ASN A O 1
ATOM 611 N N . ILE A 1 71 ? -1.298 -2.481 20.484 1.00 91.00 71 ILE A N 1
ATOM 612 C CA . ILE A 1 71 ? -2.745 -2.306 20.276 1.00 91.00 71 ILE A CA 1
ATOM 613 C C . ILE A 1 71 ? -3.128 -1.939 18.832 1.00 91.00 71 ILE A C 1
ATOM 615 O O . ILE A 1 71 ? -4.305 -1.710 18.545 1.00 91.00 71 ILE A O 1
ATOM 619 N N . LEU A 1 72 ? -2.162 -1.809 17.917 1.00 93.94 72 LEU A N 1
ATOM 620 C CA . LEU A 1 72 ? -2.391 -1.237 16.588 1.00 93.94 72 LEU A CA 1
ATOM 621 C C . LEU A 1 72 ? -3.389 -2.043 15.728 1.00 93.94 72 LEU A C 1
ATOM 623 O O . LEU A 1 72 ? -4.273 -1.419 15.134 1.00 93.94 72 LEU A O 1
ATOM 627 N N . PRO A 1 73 ? -3.342 -3.391 15.682 1.00 92.94 73 PRO A N 1
ATOM 628 C CA . PRO A 1 73 ? -4.340 -4.167 14.941 1.00 92.94 73 PRO A CA 1
ATOM 629 C C . PRO A 1 73 ? -5.757 -3.984 15.506 1.00 92.94 73 PRO A C 1
ATOM 631 O O . PRO A 1 73 ? -6.687 -3.685 14.763 1.00 92.94 73 PRO A O 1
ATOM 634 N N . PHE A 1 74 ? -5.906 -4.060 16.833 1.00 94.19 74 PHE A N 1
ATOM 635 C CA . PHE A 1 74 ? -7.202 -3.937 17.513 1.00 94.19 74 PHE A CA 1
ATOM 636 C C . PHE A 1 74 ? -7.803 -2.533 17.393 1.00 94.19 74 PHE A C 1
ATOM 638 O O . PHE A 1 74 ? -9.002 -2.384 17.180 1.00 94.19 74 PHE A O 1
ATOM 645 N N . SER A 1 75 ? -6.971 -1.494 17.490 1.00 96.56 75 SER A N 1
ATOM 646 C CA . SER A 1 75 ? -7.406 -0.103 17.305 1.00 96.56 75 SER A CA 1
ATOM 647 C C . SER A 1 75 ? -7.820 0.185 15.865 1.00 96.56 75 SER A C 1
ATOM 649 O O . SER A 1 75 ? -8.790 0.908 15.643 1.00 96.56 75 SER A O 1
ATOM 651 N N . THR A 1 76 ? -7.132 -0.410 14.889 1.00 96.75 76 THR A N 1
ATOM 652 C CA . THR A 1 76 ? -7.505 -0.329 13.471 1.00 96.75 76 THR A CA 1
ATOM 653 C C . THR A 1 76 ? -8.884 -0.945 13.240 1.00 96.75 76 THR A C 1
ATOM 655 O O . THR A 1 76 ? -9.758 -0.282 12.683 1.00 96.75 76 THR A O 1
ATOM 658 N N . ASP A 1 77 ? -9.106 -2.167 13.727 1.00 95.31 77 ASP A N 1
ATOM 659 C CA . ASP A 1 77 ? -10.391 -2.866 13.597 1.00 95.31 77 ASP A CA 1
ATOM 660 C C . ASP A 1 77 ? -11.521 -2.113 14.321 1.00 95.31 77 ASP A C 1
ATOM 662 O O . ASP A 1 77 ? -12.565 -1.815 13.738 1.00 95.31 77 ASP A O 1
ATOM 666 N N . LEU A 1 78 ? -11.270 -1.665 15.559 1.00 96.94 78 LEU A N 1
ATOM 667 C CA . LEU A 1 78 ? -12.223 -0.860 16.323 1.00 96.94 78 LEU A CA 1
ATOM 668 C C . LEU A 1 78 ? -12.625 0.401 15.559 1.00 96.94 78 LEU A C 1
ATOM 670 O O . LEU A 1 78 ? -13.811 0.699 15.442 1.00 96.94 78 LEU A O 1
ATOM 674 N N . PHE A 1 79 ? -11.655 1.138 15.019 1.00 97.50 79 PHE A N 1
ATOM 675 C CA . PHE A 1 79 ? -11.929 2.358 14.272 1.00 97.50 79 PHE A CA 1
ATOM 676 C C . PHE A 1 79 ? -12.800 2.104 13.037 1.00 97.50 79 PHE A C 1
ATOM 678 O O . PHE A 1 79 ? -13.730 2.870 12.769 1.00 97.50 79 PHE A O 1
ATOM 685 N N . LEU A 1 80 ? -12.521 1.035 12.287 1.00 95.69 80 LEU A N 1
ATOM 686 C CA . LEU A 1 80 ? -13.297 0.675 11.102 1.00 95.69 80 LEU A CA 1
ATOM 687 C C . LEU A 1 80 ? -14.732 0.285 11.469 1.00 95.69 80 LEU A C 1
ATOM 689 O O . LEU A 1 80 ? -15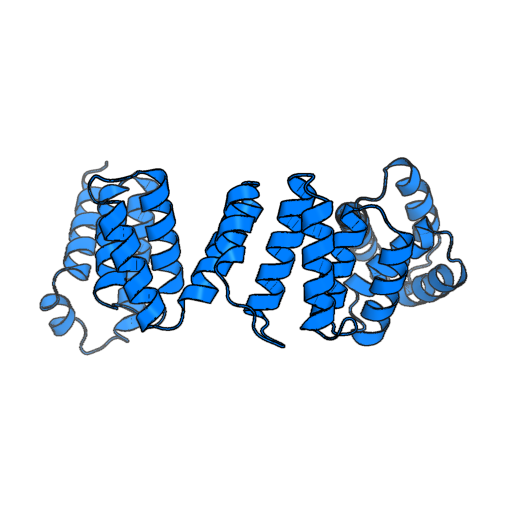.665 0.796 10.848 1.00 95.69 80 LEU A O 1
ATOM 693 N N . LEU A 1 81 ? -14.917 -0.533 12.509 1.00 95.12 81 LEU A N 1
ATOM 694 C CA . LEU A 1 81 ? -16.242 -0.912 13.007 1.00 95.12 81 LEU A CA 1
ATOM 695 C C . LEU A 1 81 ? -17.034 0.302 13.494 1.00 95.12 81 LEU A C 1
ATOM 697 O O . LEU A 1 81 ? -18.193 0.468 13.117 1.00 95.12 81 LEU A O 1
ATOM 701 N N . LEU A 1 82 ? -16.407 1.186 14.275 1.00 95.75 82 LEU A N 1
ATOM 702 C CA . LEU A 1 82 ? -17.028 2.433 14.723 1.00 95.75 82 LEU A CA 1
ATOM 703 C C . LEU A 1 82 ? -17.477 3.279 13.527 1.00 95.75 82 LEU A C 1
ATOM 705 O O . LEU A 1 82 ? -18.607 3.761 13.502 1.00 95.75 82 LEU A O 1
ATOM 709 N N . LYS A 1 83 ? -16.621 3.429 12.511 1.00 92.62 83 LYS A N 1
ATOM 710 C CA . LYS A 1 83 ? -16.923 4.232 11.320 1.00 92.62 83 LYS A CA 1
ATOM 711 C C . LYS A 1 83 ? -18.018 3.622 10.443 1.00 92.62 83 LYS A C 1
ATOM 713 O O . LYS A 1 83 ? -18.772 4.374 9.826 1.00 92.62 83 LYS A O 1
ATOM 718 N N . TYR A 1 84 ? -18.085 2.294 10.371 1.00 91.56 84 TYR A N 1
ATOM 719 C CA . TYR A 1 84 ? -19.071 1.572 9.572 1.00 91.56 84 TYR A CA 1
ATOM 720 C C . TYR A 1 84 ? -20.446 1.539 10.250 1.00 91.56 84 TYR A C 1
ATOM 722 O O . TYR A 1 84 ? -21.431 1.951 9.644 1.00 91.56 84 TYR A O 1
ATOM 730 N N . TYR A 1 85 ? -20.505 1.112 11.514 1.00 91.25 85 TYR A N 1
ATOM 731 C CA . TYR A 1 85 ? -21.763 0.905 12.238 1.00 91.25 85 TYR A CA 1
ATOM 732 C C . TYR A 1 85 ? -22.298 2.160 12.932 1.00 91.25 85 TYR A C 1
ATOM 734 O O . TYR A 1 85 ? -23.485 2.211 13.236 1.00 91.25 85 TYR A O 1
ATOM 742 N N . LYS A 1 86 ? -21.449 3.169 13.178 1.00 89.69 86 LYS A N 1
ATOM 743 C CA . LYS A 1 86 ? -21.815 4.447 13.818 1.00 89.69 86 LYS A CA 1
ATOM 744 C C . LYS A 1 86 ? -22.697 4.269 15.071 1.00 89.69 86 LYS A C 1
ATOM 746 O O . LYS A 1 86 ? -23.825 4.762 15.098 1.00 89.69 86 LYS A O 1
ATOM 751 N N . PRO A 1 87 ? -22.212 3.571 16.116 1.00 87.81 87 PRO A N 1
ATOM 752 C CA . PRO A 1 87 ? -22.973 3.407 17.353 1.00 87.81 87 PRO A CA 1
ATOM 753 C C . PRO A 1 87 ? -23.253 4.763 18.021 1.00 87.81 87 PRO A C 1
ATOM 755 O O . PRO A 1 87 ? -22.593 5.759 17.731 1.00 87.81 87 PRO A O 1
ATOM 758 N N . SER A 1 88 ? -24.187 4.797 18.974 1.00 86.81 88 SER A N 1
ATOM 759 C CA . SER A 1 88 ? -24.659 6.037 19.619 1.00 86.81 88 SER A CA 1
ATOM 760 C C . SER A 1 88 ? -23.557 6.929 20.211 1.00 86.81 88 SER A C 1
ATOM 762 O O . SER A 1 88 ? -23.711 8.144 20.234 1.00 86.81 88 SER A O 1
ATOM 764 N N . ARG A 1 89 ? -22.435 6.346 20.658 1.00 89.62 89 ARG A N 1
ATOM 765 C CA . ARG A 1 89 ? -21.264 7.058 21.211 1.00 89.62 89 ARG A CA 1
ATOM 766 C C . ARG A 1 89 ? -20.076 7.149 20.245 1.00 89.62 89 ARG A C 1
ATOM 768 O O . ARG A 1 89 ? -18.938 7.289 20.683 1.00 89.62 89 ARG A O 1
ATOM 775 N N . PHE A 1 90 ? -20.324 7.061 18.938 1.00 91.31 90 PHE A N 1
ATOM 776 C CA . PHE A 1 90 ? -19.291 7.030 17.898 1.00 91.31 90 PHE A CA 1
ATOM 777 C C . PHE A 1 90 ? -18.214 8.115 18.061 1.00 91.31 90 PHE A C 1
ATOM 779 O O . PHE A 1 90 ? -17.025 7.798 18.033 1.00 91.31 90 PHE A O 1
ATOM 786 N N . GLU A 1 91 ? -18.610 9.377 18.239 1.00 92.94 91 GLU A N 1
ATOM 787 C CA . GLU A 1 91 ? -17.659 10.493 18.321 1.00 92.94 91 GLU A CA 1
ATOM 788 C C . GLU A 1 91 ? -16.771 10.403 19.568 1.00 92.94 91 GLU A C 1
ATOM 790 O O . GLU A 1 91 ? -15.548 10.529 19.464 1.00 92.94 91 GLU A O 1
ATOM 795 N N . ASP A 1 92 ? -17.368 10.105 20.723 1.00 95.50 92 ASP A N 1
ATOM 796 C CA . ASP A 1 92 ? -16.650 9.926 21.988 1.00 95.50 92 ASP A CA 1
ATOM 797 C C . ASP A 1 92 ? -15.684 8.740 21.925 1.00 95.50 92 ASP A C 1
ATOM 799 O O . ASP A 1 92 ? -14.546 8.827 22.391 1.00 95.50 92 ASP A O 1
ATOM 803 N N . AS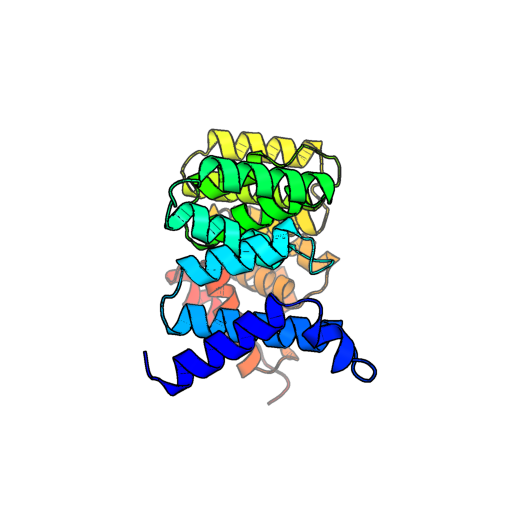P A 1 93 ? -16.116 7.633 21.316 1.00 95.31 93 ASP A N 1
ATOM 804 C CA . ASP A 1 93 ? -15.300 6.433 21.165 1.00 95.31 93 ASP A CA 1
ATOM 805 C C . ASP A 1 93 ? -14.092 6.675 20.255 1.00 95.31 93 ASP A C 1
ATOM 807 O O . ASP A 1 93 ? -12.971 6.297 20.598 1.00 95.31 93 ASP A O 1
ATOM 811 N N . VAL A 1 94 ? -14.289 7.348 19.116 1.00 95.56 94 VAL A N 1
ATOM 812 C CA . VAL A 1 94 ? -13.183 7.717 18.222 1.00 95.56 94 VAL A CA 1
ATOM 813 C C . VAL A 1 94 ? -12.227 8.676 18.926 1.00 95.56 94 VAL A C 1
ATOM 815 O O . VAL A 1 94 ? -11.015 8.475 18.862 1.00 95.56 94 VAL A O 1
ATOM 818 N N . LYS A 1 95 ? -12.744 9.689 19.632 1.00 96.38 95 LYS A N 1
ATOM 819 C CA . LYS A 1 95 ? -11.917 10.648 20.376 1.00 96.38 95 LYS A CA 1
ATOM 820 C C . LYS A 1 95 ? -11.053 9.943 21.421 1.00 96.38 95 LYS A C 1
ATOM 822 O O . LYS A 1 95 ? -9.843 10.163 21.453 1.00 96.38 95 LYS A O 1
ATOM 827 N N . LYS A 1 96 ? -11.654 9.059 22.223 1.00 96.75 96 LYS A N 1
ATOM 828 C CA . LYS A 1 96 ? -10.944 8.280 23.244 1.00 96.75 96 LYS A CA 1
ATOM 829 C C . LYS A 1 96 ? -9.890 7.358 22.630 1.00 96.75 96 LYS A C 1
ATOM 831 O O . LYS A 1 96 ? -8.776 7.276 23.141 1.00 96.75 96 LYS A O 1
ATOM 836 N N . LEU A 1 97 ? -10.211 6.692 21.520 1.00 96.81 97 LEU A N 1
ATOM 837 C CA . LEU A 1 97 ? -9.258 5.844 20.807 1.00 96.81 97 LEU A CA 1
ATOM 838 C C . LEU A 1 97 ? -8.038 6.641 20.320 1.00 96.81 97 LEU A C 1
ATOM 840 O O . LEU A 1 97 ? -6.905 6.217 20.540 1.00 96.81 97 LEU A O 1
ATOM 844 N N . LEU A 1 98 ? -8.255 7.804 19.697 1.00 96.00 98 LEU A N 1
ATOM 845 C CA . LEU A 1 98 ? -7.169 8.664 19.214 1.00 96.00 98 LEU A CA 1
ATOM 846 C C . LEU A 1 98 ? -6.297 9.194 20.359 1.00 96.00 98 LEU A C 1
ATOM 848 O O . LEU A 1 98 ? -5.078 9.254 20.216 1.00 96.00 98 LEU A O 1
ATOM 852 N N . GLU A 1 99 ? -6.891 9.520 21.508 1.00 96.81 99 GLU A N 1
ATOM 853 C CA . GLU A 1 99 ? -6.146 9.926 22.704 1.00 96.81 99 GLU A CA 1
ATOM 854 C C . GLU A 1 99 ? -5.203 8.816 23.196 1.00 96.81 99 GLU A C 1
ATOM 856 O O . GLU A 1 99 ? -4.025 9.071 23.445 1.00 96.81 99 GLU A O 1
ATOM 861 N N . ILE A 1 100 ? -5.675 7.567 23.249 1.00 95.56 100 ILE A N 1
ATOM 862 C CA . ILE A 1 100 ? -4.847 6.409 23.624 1.00 95.56 100 ILE A CA 1
ATOM 863 C C . ILE A 1 100 ? -3.690 6.215 22.638 1.00 95.56 100 ILE A C 1
ATOM 865 O O . ILE A 1 100 ? -2.543 6.024 23.049 1.00 95.56 100 ILE A O 1
ATOM 869 N N . LEU A 1 101 ? -3.972 6.283 21.334 1.00 96.06 101 LEU A N 1
ATOM 870 C CA . LEU A 1 101 ? -2.960 6.133 20.283 1.00 96.06 101 LEU A CA 1
ATOM 871 C C . LEU A 1 101 ? -1.900 7.237 20.346 1.00 96.06 101 LEU A C 1
ATOM 873 O O . LEU A 1 101 ? -0.711 6.967 20.153 1.00 96.06 101 LEU A O 1
ATOM 877 N N . LYS A 1 102 ? -2.322 8.467 20.652 1.00 95.19 102 LYS A N 1
ATOM 878 C CA . LYS A 1 102 ? -1.434 9.609 20.861 1.00 95.19 102 LYS A CA 1
ATOM 879 C C . LYS A 1 102 ? -0.561 9.417 22.098 1.00 95.19 102 LYS A C 1
ATOM 881 O O . LYS A 1 102 ? 0.648 9.590 21.998 1.00 95.19 102 LYS A O 1
ATOM 886 N N . ASN A 1 103 ? -1.134 8.988 23.223 1.00 94.56 103 ASN A N 1
ATOM 887 C CA . ASN A 1 103 ? -0.389 8.719 24.459 1.00 94.56 103 ASN A CA 1
ATOM 888 C C . ASN A 1 103 ? 0.650 7.598 24.283 1.00 94.56 103 ASN A C 1
ATOM 890 O O . ASN A 1 103 ? 1.702 7.623 24.914 1.00 94.56 103 ASN A O 1
ATOM 894 N N . LYS A 1 104 ? 0.387 6.644 23.382 1.00 93.44 104 LYS A N 1
ATOM 895 C CA . LYS A 1 104 ? 1.331 5.588 22.987 1.00 93.44 104 LYS A CA 1
ATOM 896 C C . LYS A 1 104 ? 2.304 5.990 21.870 1.00 93.44 104 LYS A C 1
ATOM 898 O O . LYS A 1 104 ? 3.114 5.163 21.468 1.00 93.44 104 LYS A O 1
ATOM 903 N N . ASN A 1 105 ? 2.246 7.221 21.355 1.00 93.69 105 ASN A N 1
ATOM 904 C CA . ASN A 1 105 ? 3.062 7.697 20.229 1.00 93.69 105 ASN A CA 1
ATOM 905 C C . ASN A 1 105 ? 2.947 6.844 18.945 1.00 93.69 105 ASN A C 1
ATOM 907 O O . ASN A 1 105 ? 3.890 6.768 18.160 1.00 93.69 105 ASN A O 1
ATOM 911 N N . ILE A 1 106 ? 1.787 6.225 18.698 1.00 95.12 106 ILE A N 1
ATOM 912 C CA . ILE A 1 106 ? 1.527 5.390 17.505 1.00 95.12 106 ILE A CA 1
ATOM 913 C C . ILE A 1 106 ? 0.461 5.980 16.571 1.00 95.12 106 ILE A C 1
ATOM 915 O O . ILE A 1 106 ? 0.084 5.352 15.584 1.00 95.12 106 ILE A O 1
ATOM 919 N N . GLU A 1 107 ? -0.010 7.196 16.851 1.00 95.88 107 GLU A N 1
ATOM 920 C CA . GLU A 1 107 ? -1.064 7.875 16.087 1.00 95.88 107 GLU A CA 1
ATOM 921 C C . GLU A 1 107 ? -0.722 8.027 14.589 1.00 95.88 107 GLU A C 1
ATOM 923 O O . GLU A 1 107 ? -1.560 7.748 13.735 1.00 95.88 107 GLU A O 1
ATOM 928 N N . GLU A 1 108 ? 0.511 8.408 14.235 1.00 95.75 108 GLU A N 1
ATOM 929 C CA . GLU A 1 108 ? 0.893 8.564 12.820 1.00 95.75 108 GLU A CA 1
ATOM 930 C C . GLU A 1 108 ? 0.926 7.226 12.069 1.00 95.75 108 GLU A C 1
ATOM 932 O O . GLU A 1 108 ? 0.503 7.155 10.915 1.00 95.75 108 GLU A O 1
ATOM 937 N N . ILE A 1 109 ? 1.381 6.156 12.730 1.00 96.38 109 ILE A N 1
ATOM 938 C CA . ILE A 1 109 ? 1.373 4.798 12.164 1.00 96.38 109 ILE A CA 1
ATOM 939 C C . ILE A 1 109 ? -0.073 4.338 11.969 1.00 96.38 109 ILE A C 1
ATOM 941 O O . ILE A 1 109 ? -0.417 3.792 10.922 1.00 96.38 109 ILE A O 1
ATOM 945 N N . PHE A 1 110 ? -0.941 4.611 12.944 1.00 97.81 110 PHE A N 1
ATOM 946 C CA . PHE A 1 110 ? -2.369 4.350 12.832 1.00 97.81 110 PHE A CA 1
ATOM 947 C C . PHE A 1 110 ? -2.989 5.085 11.637 1.00 97.81 110 PHE A C 1
ATOM 949 O O . PHE A 1 110 ? -3.629 4.448 10.802 1.00 97.81 110 PHE A O 1
ATOM 956 N N . TYR A 1 111 ? -2.756 6.392 11.478 1.00 98.12 111 TYR A N 1
ATOM 957 C CA . TYR A 1 111 ? -3.277 7.127 10.320 1.00 98.12 111 TYR A CA 1
ATOM 958 C C . TYR A 1 111 ? -2.731 6.608 8.990 1.00 98.12 111 TYR A C 1
ATOM 960 O O . TYR A 1 111 ? -3.480 6.561 8.010 1.00 98.12 111 TYR A O 1
ATOM 968 N N . LEU A 1 112 ? -1.465 6.183 8.943 1.00 97.94 112 LEU A N 1
ATOM 969 C CA . LEU A 1 112 ? -0.890 5.568 7.750 1.00 97.94 112 LEU A CA 1
ATOM 970 C C . LEU A 1 112 ? -1.596 4.248 7.416 1.00 97.94 112 LEU A C 1
ATOM 972 O O . LEU A 1 112 ? -1.989 4.043 6.269 1.00 97.94 112 LEU A O 1
ATOM 976 N N . ASN A 1 113 ? -1.825 3.388 8.411 1.00 97.25 113 ASN A N 1
ATOM 977 C CA . ASN A 1 113 ? -2.553 2.131 8.233 1.00 97.25 113 ASN A CA 1
ATOM 978 C C . ASN A 1 113 ? -3.983 2.366 7.743 1.00 97.25 113 ASN A C 1
ATOM 980 O O . ASN A 1 113 ? -4.407 1.758 6.763 1.00 97.25 113 ASN A O 1
ATOM 984 N N . ILE A 1 114 ? -4.705 3.299 8.363 1.00 98.12 114 ILE A N 1
ATOM 985 C CA . ILE A 1 114 ? -6.053 3.676 7.932 1.00 98.12 114 ILE A CA 1
ATOM 986 C C . ILE A 1 114 ? -6.044 4.227 6.499 1.00 98.12 114 ILE A C 1
ATOM 988 O O . ILE A 1 114 ? -6.913 3.886 5.694 1.00 98.12 114 ILE A O 1
ATOM 992 N N . SER A 1 115 ? -5.052 5.048 6.147 1.00 98.19 115 SER A N 1
ATOM 993 C CA . SER A 1 115 ? -4.877 5.553 4.784 1.00 98.19 115 SER A CA 1
ATOM 994 C C . SER A 1 115 ? -4.649 4.425 3.772 1.00 98.19 115 SER A C 1
ATOM 996 O O . SER A 1 115 ? -5.275 4.443 2.709 1.00 98.19 115 SER A O 1
ATOM 998 N N . ASN A 1 116 ? -3.809 3.440 4.105 1.00 97.75 116 ASN A N 1
ATOM 999 C CA . ASN A 1 116 ? -3.539 2.269 3.266 1.00 97.75 116 ASN A CA 1
ATOM 1000 C C . ASN A 1 116 ? -4.802 1.431 3.043 1.00 97.75 116 ASN A C 1
ATOM 1002 O O . ASN A 1 116 ? -5.113 1.094 1.904 1.00 97.75 116 ASN A O 1
ATOM 1006 N N . ILE A 1 117 ? -5.563 1.151 4.105 1.00 97.69 117 ILE A N 1
ATOM 1007 C CA . ILE A 1 117 ? -6.820 0.392 4.016 1.00 97.69 117 ILE A CA 1
ATOM 1008 C C . ILE A 1 117 ? -7.803 1.107 3.085 1.00 97.69 117 ILE A C 1
ATOM 1010 O O . ILE A 1 117 ? -8.316 0.509 2.144 1.00 97.69 117 ILE A O 1
ATOM 1014 N N . PHE A 1 118 ? -8.001 2.417 3.266 1.00 98.00 118 PHE A N 1
ATOM 1015 C CA . PHE A 1 118 ? -8.875 3.176 2.370 1.00 98.00 118 PHE A CA 1
ATOM 1016 C C . PHE A 1 118 ? -8.352 3.266 0.935 1.00 98.00 118 PHE A C 1
ATOM 1018 O O . PHE A 1 118 ? -9.159 3.388 0.017 1.00 98.00 118 PHE A O 1
ATOM 1025 N N . PHE A 1 119 ? -7.037 3.219 0.720 1.00 97.50 119 PHE A N 1
ATOM 1026 C CA . PHE A 1 119 ? -6.474 3.177 -0.626 1.00 97.50 119 PHE A CA 1
ATOM 1027 C C . PHE A 1 119 ? -6.820 1.863 -1.333 1.00 97.50 119 PHE A C 1
ATOM 1029 O O . PHE A 1 119 ? -7.295 1.897 -2.466 1.00 97.50 119 PHE A O 1
ATOM 1036 N N . LEU A 1 120 ? -6.621 0.728 -0.652 1.00 96.56 120 LEU A N 1
ATOM 1037 C CA . LEU A 1 120 ? -6.933 -0.611 -1.168 1.00 96.56 120 LEU A CA 1
ATOM 1038 C C . LEU A 1 120 ? -8.432 -0.779 -1.455 1.00 96.56 120 LEU A C 1
ATOM 1040 O O . LEU A 1 120 ? -8.804 -1.363 -2.468 1.00 96.56 120 LEU A O 1
ATOM 1044 N N . ASP A 1 121 ? -9.282 -0.162 -0.633 1.00 96.38 121 ASP A N 1
ATOM 1045 C CA . ASP A 1 121 ? -10.733 -0.070 -0.839 1.00 96.38 121 ASP A CA 1
ATOM 1046 C C . ASP A 1 121 ? -11.151 0.900 -1.968 1.00 96.38 121 ASP A C 1
ATOM 1048 O O . ASP A 1 121 ? -12.341 1.166 -2.151 1.00 96.38 121 ASP A O 1
ATOM 1052 N N . ASN A 1 122 ? -10.203 1.506 -2.692 1.00 97.31 122 ASN A N 1
ATOM 1053 C CA . ASN A 1 122 ? -10.432 2.553 -3.697 1.00 97.31 122 ASN A CA 1
ATOM 1054 C C . ASN A 1 122 ? -11.161 3.810 -3.163 1.00 97.31 122 ASN A C 1
ATOM 1056 O O . ASN A 1 122 ? -11.707 4.612 -3.923 1.00 97.31 122 ASN A O 1
ATOM 1060 N N . LYS A 1 123 ? -11.143 4.043 -1.846 1.00 97.62 123 LYS A N 1
ATOM 1061 C CA . LYS A 1 123 ? -11.707 5.226 -1.171 1.00 97.62 123 LYS A CA 1
ATOM 1062 C C . LYS A 1 123 ? -10.657 6.340 -1.084 1.00 97.62 123 LYS A C 1
ATOM 1064 O O . LYS A 1 123 ? -10.284 6.796 -0.001 1.00 97.62 123 LYS A O 1
ATOM 1069 N N . TYR A 1 124 ? -10.191 6.816 -2.238 1.00 98.19 124 TYR A N 1
ATOM 1070 C CA . TYR A 1 124 ? -9.029 7.714 -2.346 1.00 98.19 124 TYR A CA 1
ATOM 1071 C C . TYR A 1 124 ? -9.168 9.049 -1.595 1.00 98.19 124 TYR A C 1
ATOM 1073 O O . TYR A 1 124 ? -8.179 9.565 -1.083 1.00 98.19 124 TYR A O 1
ATOM 1081 N N . ILE A 1 125 ? -10.382 9.605 -1.468 1.00 98.19 125 ILE A N 1
ATOM 1082 C CA . ILE A 1 125 ? -10.612 10.833 -0.676 1.00 98.19 125 ILE A CA 1
ATOM 1083 C C . ILE A 1 125 ? -10.275 10.594 0.799 1.00 98.19 125 ILE A C 1
ATOM 1085 O O . ILE A 1 125 ? -9.620 11.420 1.431 1.00 98.19 125 ILE A O 1
ATOM 1089 N N . LEU A 1 126 ? -10.709 9.455 1.346 1.00 97.81 126 LEU A N 1
ATOM 1090 C CA . LEU A 1 126 ? -10.418 9.091 2.728 1.00 97.81 126 LEU A CA 1
ATOM 1091 C C . LEU A 1 126 ? -8.938 8.750 2.894 1.00 97.81 126 LEU A C 1
ATOM 1093 O O . LEU A 1 126 ? -8.327 9.196 3.861 1.00 97.81 126 LEU A O 1
ATOM 1097 N N . SER A 1 127 ? -8.353 8.021 1.942 1.00 98.25 127 SER A N 1
ATOM 1098 C CA . SER A 1 127 ? -6.922 7.709 1.966 1.00 98.25 127 SER A CA 1
ATOM 1099 C C . SER A 1 127 ? -6.054 8.973 2.036 1.00 98.25 127 SER A C 1
ATOM 1101 O O . SER A 1 127 ? -5.211 9.076 2.933 1.00 98.25 127 SER A O 1
ATOM 1103 N N . ASP A 1 128 ? -6.310 9.965 1.171 1.00 98.44 128 ASP A N 1
ATOM 1104 C CA . ASP A 1 128 ? -5.622 11.266 1.192 1.00 98.44 128 ASP A CA 1
ATOM 1105 C C . ASP A 1 128 ? -5.877 12.018 2.505 1.00 98.44 128 ASP A C 1
ATOM 1107 O O . ASP A 1 128 ? -4.937 12.526 3.118 1.00 98.44 128 ASP A O 1
ATOM 1111 N N . TYR A 1 129 ? -7.124 12.031 2.991 1.00 98.31 129 TYR A N 1
ATOM 1112 C CA . TYR A 1 129 ? -7.476 12.683 4.253 1.00 98.31 129 TYR A CA 1
ATOM 1113 C C . TYR A 1 129 ? -6.659 12.147 5.434 1.00 98.31 129 TYR A C 1
ATOM 1115 O O . TYR A 1 129 ? -6.053 12.941 6.154 1.00 98.31 129 TYR A O 1
ATOM 1123 N N . TYR A 1 130 ? -6.593 10.828 5.637 1.00 98.06 130 TYR A N 1
ATOM 1124 C CA . TYR A 1 130 ? -5.849 10.270 6.774 1.00 98.06 130 TYR A CA 1
ATOM 1125 C C . TYR A 1 130 ? -4.338 10.407 6.601 1.00 98.06 130 TYR A C 1
ATOM 1127 O O . TYR A 1 130 ? -3.659 10.776 7.555 1.00 98.06 130 TYR A O 1
ATOM 1135 N N . ALA A 1 131 ? -3.805 10.236 5.389 1.00 98.06 131 ALA A N 1
ATOM 1136 C CA . ALA A 1 131 ? -2.386 10.496 5.154 1.00 98.06 131 ALA A CA 1
ATOM 1137 C C . ALA A 1 131 ? -2.016 11.975 5.370 1.00 98.06 131 ALA A C 1
ATOM 1139 O O . ALA A 1 131 ? -0.893 12.272 5.769 1.00 98.06 131 ALA A O 1
ATOM 1140 N N . SER A 1 132 ? -2.947 12.915 5.158 1.00 97.69 132 SER A N 1
ATOM 1141 C CA . SER A 1 132 ? -2.723 14.344 5.425 1.00 97.69 132 SER A CA 1
ATOM 1142 C C . SER A 1 132 ? -2.604 14.697 6.913 1.00 97.69 132 SER A C 1
ATOM 1144 O O . SER A 1 132 ? -2.149 15.792 7.232 1.00 97.69 132 SER A O 1
ATOM 1146 N N . LYS A 1 133 ? -2.989 13.788 7.822 1.00 96.62 133 LYS A N 1
ATOM 1147 C CA . LYS A 1 133 ? -2.849 13.972 9.277 1.00 96.62 133 LYS A CA 1
ATOM 1148 C C . LYS A 1 133 ? -1.425 13.733 9.782 1.00 96.62 133 LYS A C 1
ATOM 1150 O O . LYS A 1 133 ? -1.111 14.140 10.896 1.00 96.62 133 LYS A O 1
ATOM 1155 N N . ILE A 1 134 ? -0.582 13.085 8.980 1.00 97.06 134 ILE A N 1
ATOM 1156 C CA . ILE A 1 134 ? 0.807 12.776 9.327 1.00 97.06 134 ILE A CA 1
ATOM 1157 C C . ILE A 1 134 ? 1.649 14.038 9.153 1.00 97.06 134 ILE A C 1
ATOM 1159 O O . ILE A 1 134 ? 1.575 14.704 8.115 1.00 97.06 134 ILE A O 1
ATOM 1163 N N . LYS A 1 135 ? 2.440 14.381 10.173 1.00 93.56 135 LYS A N 1
ATOM 1164 C CA . LYS A 1 135 ? 3.213 15.623 10.175 1.00 93.56 135 LYS A CA 1
ATOM 1165 C C . LYS A 1 135 ? 4.407 15.523 9.238 1.00 93.56 135 LYS A C 1
ATOM 1167 O O . LYS A 1 135 ? 5.004 14.463 9.045 1.00 93.56 135 LYS A O 1
ATOM 1172 N N . GLU A 1 136 ? 4.787 16.669 8.683 1.00 92.94 136 GLU A N 1
ATOM 1173 C CA . GLU A 1 136 ? 5.988 16.755 7.864 1.00 92.94 136 GLU A CA 1
ATOM 1174 C C . GLU A 1 136 ? 7.229 16.518 8.723 1.00 92.94 136 GLU A C 1
ATOM 1176 O O . GLU A 1 136 ? 7.461 17.204 9.719 1.00 92.94 136 GLU A O 1
ATOM 1181 N N . LYS A 1 137 ? 8.038 15.529 8.337 1.00 92.50 137 LYS A N 1
ATOM 1182 C CA . LYS A 1 137 ? 9.269 15.191 9.049 1.00 92.50 137 LYS A CA 1
ATOM 1183 C C . LYS A 1 137 ? 10.338 14.722 8.076 1.00 92.50 137 LYS A C 1
ATOM 1185 O O . LYS A 1 137 ? 10.167 13.738 7.356 1.00 92.50 137 LYS A O 1
ATOM 1190 N N . ASN A 1 138 ? 11.465 15.427 8.078 1.00 87.56 138 ASN A N 1
ATOM 1191 C CA . ASN A 1 138 ? 12.594 15.129 7.205 1.00 87.56 138 ASN A CA 1
ATOM 1192 C C . ASN A 1 138 ? 13.093 13.692 7.420 1.00 87.56 138 ASN A C 1
ATOM 1194 O O . ASN A 1 138 ? 13.251 13.257 8.561 1.00 87.56 138 ASN A O 1
ATOM 1198 N N . LYS A 1 139 ? 13.322 12.962 6.319 1.00 86.75 139 LYS A N 1
ATOM 1199 C CA . LYS A 1 139 ? 13.771 11.555 6.303 1.00 86.75 139 LYS A CA 1
ATOM 1200 C C . LYS A 1 139 ? 12.876 10.561 7.070 1.00 86.75 139 LYS A C 1
ATOM 1202 O O . LYS A 1 139 ? 13.311 9.440 7.315 1.00 86.75 139 LYS A O 1
ATOM 1207 N N . SER A 1 140 ? 11.641 10.925 7.424 1.00 93.94 140 SER A N 1
ATOM 1208 C CA . SER A 1 140 ? 10.695 10.000 8.060 1.00 93.94 140 SER A CA 1
ATOM 1209 C C . SER A 1 140 ? 10.071 9.066 7.026 1.00 93.94 140 SER A C 1
ATOM 1211 O O . SER A 1 140 ? 9.455 9.521 6.063 1.00 93.94 140 SER A O 1
ATOM 1213 N N . GLU A 1 141 ? 10.202 7.756 7.233 1.00 94.31 141 GLU A N 1
ATOM 1214 C CA . GLU A 1 141 ? 9.580 6.745 6.373 1.00 94.31 141 GLU A CA 1
ATOM 1215 C C . GLU A 1 141 ? 8.049 6.813 6.422 1.00 94.31 141 GLU A C 1
ATOM 1217 O O . GLU A 1 141 ? 7.400 6.765 5.379 1.00 94.31 141 GLU A O 1
ATOM 1222 N N . ILE A 1 142 ? 7.476 7.031 7.611 1.00 95.69 142 ILE A N 1
ATOM 1223 C CA . ILE A 1 142 ? 6.028 7.209 7.794 1.00 95.69 142 ILE A CA 1
ATOM 1224 C C . ILE A 1 142 ? 5.541 8.400 6.963 1.00 95.69 142 ILE A C 1
ATOM 1226 O O . ILE A 1 142 ? 4.559 8.287 6.230 1.00 95.69 142 ILE A O 1
ATOM 1230 N N . PHE A 1 143 ? 6.264 9.523 7.013 1.00 97.25 143 PHE A N 1
ATOM 1231 C CA . PHE A 1 143 ? 5.915 10.708 6.230 1.00 97.25 143 PHE A CA 1
ATOM 1232 C C . PHE A 1 143 ? 6.087 10.480 4.724 1.00 97.25 143 PHE A C 1
ATOM 1234 O O . PHE A 1 143 ? 5.245 10.918 3.943 1.00 97.25 143 PHE A O 1
ATOM 1241 N N . LEU A 1 144 ? 7.136 9.771 4.295 1.00 97.50 144 LEU A N 1
ATOM 1242 C CA . LEU A 1 144 ? 7.334 9.436 2.883 1.00 97.50 144 LEU A CA 1
ATOM 1243 C C . LEU A 1 144 ? 6.173 8.602 2.336 1.00 97.50 144 LEU A C 1
ATOM 1245 O O . LEU A 1 144 ? 5.632 8.918 1.275 1.00 97.50 144 LEU A O 1
ATOM 1249 N N . ASN A 1 145 ? 5.783 7.561 3.072 1.00 97.12 145 ASN A N 1
ATOM 1250 C CA . ASN A 1 145 ? 4.674 6.688 2.701 1.00 97.12 145 ASN A CA 1
ATOM 1251 C C . ASN A 1 145 ? 3.355 7.469 2.679 1.00 97.12 145 ASN A C 1
ATOM 1253 O O . ASN A 1 145 ? 2.594 7.363 1.720 1.00 97.12 145 ASN A O 1
ATOM 1257 N N . ALA A 1 146 ? 3.131 8.345 3.663 1.00 97.56 146 ALA A N 1
ATOM 1258 C CA . ALA A 1 146 ? 1.987 9.249 3.675 1.00 97.56 146 ALA A CA 1
ATOM 1259 C C . ALA A 1 146 ? 1.954 10.152 2.435 1.00 97.56 146 ALA A C 1
ATOM 1261 O O . ALA A 1 146 ? 0.934 10.234 1.754 1.00 97.56 146 ALA A O 1
ATOM 1262 N N . LEU A 1 147 ? 3.069 10.807 2.094 1.00 97.94 147 LEU A N 1
ATOM 1263 C CA . LEU A 1 147 ? 3.158 11.653 0.903 1.00 97.94 147 LEU A CA 1
ATOM 1264 C C . LEU A 1 147 ? 2.825 10.875 -0.368 1.00 97.94 147 LEU A C 1
ATOM 1266 O O . LEU A 1 147 ? 2.080 11.384 -1.206 1.00 97.94 147 LEU A O 1
ATOM 1270 N N . TYR A 1 148 ? 3.337 9.652 -0.512 1.00 98.12 148 TYR A N 1
ATOM 1271 C CA . TYR A 1 148 ? 3.048 8.842 -1.689 1.00 98.12 148 TYR A CA 1
ATOM 1272 C C . TYR A 1 148 ? 1.606 8.339 -1.736 1.00 98.12 148 TYR A C 1
ATOM 1274 O O . TYR A 1 148 ? 0.999 8.434 -2.801 1.00 98.12 148 TYR A O 1
ATOM 1282 N N . ASN A 1 149 ? 0.996 7.962 -0.610 1.00 97.44 149 ASN A N 1
ATOM 1283 C CA . ASN A 1 149 ? -0.443 7.679 -0.559 1.00 97.44 149 ASN A CA 1
ATOM 1284 C C . ASN A 1 149 ? -1.273 8.868 -1.036 1.00 97.44 149 ASN A C 1
ATOM 1286 O O . ASN A 1 149 ? -2.210 8.704 -1.818 1.00 97.44 149 ASN A O 1
ATOM 1290 N N . ARG A 1 150 ? -0.906 10.084 -0.616 1.00 98.38 150 ARG A N 1
ATOM 1291 C CA . ARG A 1 150 ? -1.572 11.311 -1.067 1.00 98.38 150 ARG A CA 1
ATOM 1292 C C . ARG A 1 150 ? -1.346 11.557 -2.555 1.00 98.38 150 ARG A C 1
ATOM 1294 O O . ARG A 1 150 ? -2.290 11.916 -3.254 1.00 98.38 150 ARG A O 1
ATOM 1301 N N . ILE A 1 151 ? -0.129 11.349 -3.062 1.00 98.50 151 ILE A N 1
ATOM 1302 C CA . ILE A 1 151 ? 0.205 11.480 -4.490 1.00 98.50 151 ILE A CA 1
ATOM 1303 C C . ILE A 1 151 ? -0.622 10.499 -5.328 1.00 98.50 151 ILE A C 1
ATOM 1305 O O . ILE A 1 151 ? -1.276 10.929 -6.278 1.00 98.50 151 ILE A O 1
ATOM 1309 N N . PHE A 1 152 ? -0.644 9.215 -4.965 1.00 98.12 152 PHE A N 1
ATOM 1310 C CA . PHE A 1 152 ? -1.410 8.192 -5.677 1.00 98.12 152 PHE A CA 1
ATOM 1311 C C . PHE A 1 152 ? -2.917 8.441 -5.581 1.00 98.12 152 PHE A C 1
ATOM 1313 O O . PHE A 1 152 ? -3.611 8.403 -6.594 1.00 98.12 152 PHE A O 1
ATOM 1320 N N . SER A 1 153 ? -3.427 8.791 -4.399 1.00 98.19 153 SER A N 1
ATOM 1321 C CA . SER A 1 153 ? -4.843 9.130 -4.220 1.00 98.19 153 SER A CA 1
ATOM 1322 C C . SER A 1 153 ? -5.248 10.317 -5.091 1.00 98.19 153 SER A C 1
ATOM 1324 O O . SER A 1 153 ? -6.263 10.270 -5.778 1.00 98.19 153 SER A O 1
ATOM 1326 N N . ASN A 1 154 ? -4.432 11.374 -5.132 1.00 98.44 154 ASN A N 1
ATOM 1327 C CA . ASN A 1 154 ? -4.718 12.547 -5.957 1.00 98.44 154 ASN A CA 1
ATOM 1328 C C . ASN A 1 154 ? -4.552 12.282 -7.461 1.00 98.44 154 ASN A C 1
ATOM 1330 O O . ASN A 1 154 ? -5.225 12.944 -8.250 1.00 98.44 154 ASN A O 1
ATOM 1334 N N . PHE A 1 155 ? -3.729 11.311 -7.869 1.00 97.50 155 PHE A N 1
ATOM 1335 C CA . PHE A 1 155 ? -3.734 10.801 -9.243 1.00 97.50 155 PHE A CA 1
ATOM 1336 C C . PHE A 1 155 ? -5.094 10.174 -9.583 1.00 97.50 155 PHE A C 1
ATOM 1338 O O . PHE A 1 155 ? -5.731 10.603 -10.541 1.00 97.50 155 PHE A O 1
ATOM 1345 N N . HIS A 1 156 ? -5.585 9.241 -8.761 1.00 97.00 156 HIS A N 1
ATOM 1346 C CA . HIS A 1 156 ? -6.873 8.577 -8.994 1.00 97.00 156 HIS A CA 1
ATOM 1347 C C . HIS A 1 156 ? -8.083 9.520 -8.900 1.00 97.00 156 HIS A C 1
ATOM 1349 O O . HIS A 1 156 ? -9.082 9.316 -9.581 1.00 97.00 156 HIS A O 1
ATOM 1355 N N . LEU A 1 157 ? -7.988 10.585 -8.100 1.00 97.44 157 LEU A N 1
ATOM 1356 C CA . LEU A 1 157 ? -9.007 11.637 -8.009 1.00 97.44 157 LEU A CA 1
ATOM 1357 C C . LEU A 1 157 ? -8.921 12.680 -9.138 1.00 97.44 157 LEU A C 1
ATOM 1359 O O . LEU A 1 157 ? -9.636 13.678 -9.083 1.00 97.44 157 LEU A O 1
ATOM 1363 N N . ASN A 1 158 ? -8.031 12.505 -10.122 1.00 97.12 158 ASN A N 1
ATOM 1364 C CA . ASN A 1 158 ? -7.760 13.470 -11.196 1.00 97.12 158 ASN A CA 1
ATOM 1365 C C . ASN A 1 158 ? -7.356 14.876 -10.696 1.00 97.12 158 ASN A C 1
ATOM 1367 O O . ASN A 1 158 ? -7.512 15.880 -11.389 1.00 97.12 158 ASN A O 1
ATOM 1371 N N . LYS A 1 159 ? -6.769 14.972 -9.496 1.00 97.19 159 LYS A N 1
ATOM 1372 C CA . LYS A 1 159 ? -6.287 16.219 -8.876 1.00 97.19 159 LYS A CA 1
ATOM 1373 C C . LYS A 1 159 ? -4.807 16.455 -9.189 1.00 97.19 159 LYS A C 1
ATOM 1375 O O . LYS A 1 159 ? -3.962 16.568 -8.296 1.00 97.19 159 LYS A O 1
ATOM 1380 N N . ILE A 1 160 ? -4.482 16.573 -10.477 1.00 94.88 160 ILE A N 1
ATOM 1381 C CA . ILE A 1 160 ? -3.099 16.667 -10.985 1.00 94.88 160 ILE A CA 1
ATOM 1382 C C . ILE A 1 160 ? -2.310 17.828 -10.359 1.00 94.88 160 ILE A C 1
ATOM 1384 O O . ILE A 1 160 ? -1.141 17.668 -10.002 1.00 94.88 160 ILE A O 1
ATOM 1388 N N . THR A 1 161 ? -2.942 18.986 -10.151 1.00 96.94 161 THR A N 1
ATOM 1389 C CA . THR A 1 161 ? -2.299 20.143 -9.506 1.00 96.94 161 THR A CA 1
ATOM 1390 C C . THR A 1 161 ? -1.853 19.831 -8.075 1.00 96.94 161 THR A C 1
ATOM 1392 O O . THR A 1 161 ? -0.753 20.217 -7.677 1.00 96.94 161 THR A O 1
ATOM 1395 N N . VAL A 1 162 ? -2.673 19.108 -7.306 1.00 97.00 162 VAL A N 1
ATOM 1396 C CA . VAL A 1 162 ? -2.349 18.705 -5.927 1.00 97.00 162 VAL A CA 1
ATOM 1397 C C . VAL A 1 162 ? -1.234 17.668 -5.937 1.00 97.00 162 VAL A C 1
ATOM 1399 O O . VAL A 1 162 ? -0.232 17.851 -5.248 1.00 97.00 162 VAL A O 1
ATOM 1402 N N . MET A 1 163 ? -1.348 16.645 -6.789 1.00 97.06 163 MET A N 1
ATOM 1403 C CA . MET A 1 163 ? -0.304 15.636 -6.986 1.00 97.06 163 MET A CA 1
ATOM 1404 C C . MET A 1 163 ? 1.056 16.295 -7.270 1.00 97.06 163 MET A C 1
ATOM 1406 O O . MET A 1 163 ? 2.042 16.013 -6.593 1.00 97.06 163 MET A O 1
ATOM 1410 N N . ASN A 1 164 ? 1.114 17.237 -8.215 1.00 95.62 164 ASN A N 1
ATOM 1411 C CA . ASN A 1 164 ? 2.352 17.930 -8.573 1.00 95.62 164 ASN A CA 1
ATOM 1412 C C . ASN A 1 164 ? 2.921 18.784 -7.432 1.00 95.62 164 ASN A C 1
ATOM 1414 O O . ASN A 1 164 ? 4.142 18.845 -7.278 1.00 95.62 164 ASN A O 1
ATOM 1418 N N . LYS A 1 165 ? 2.070 19.423 -6.616 1.00 97.38 165 LYS A N 1
ATOM 1419 C CA . LYS A 1 165 ? 2.512 20.134 -5.404 1.00 97.38 165 LYS A CA 1
ATOM 1420 C C . LYS A 1 165 ? 3.136 19.164 -4.397 1.00 97.38 165 LYS A C 1
ATOM 1422 O O . LYS A 1 165 ? 4.254 19.405 -3.954 1.00 97.38 165 LYS A O 1
ATOM 1427 N N . LEU A 1 166 ? 2.485 18.035 -4.115 1.00 97.12 166 LEU A N 1
ATOM 1428 C CA . LEU A 1 166 ? 3.000 17.008 -3.198 1.00 97.12 166 LEU A CA 1
ATOM 1429 C C . LEU A 1 166 ? 4.333 16.416 -3.680 1.00 97.12 166 LEU A C 1
ATOM 1431 O O . LEU A 1 166 ? 5.266 16.259 -2.896 1.00 97.12 166 LEU A O 1
ATOM 1435 N N . LYS A 1 167 ? 4.489 16.183 -4.988 1.00 95.31 167 LYS A N 1
ATOM 1436 C CA . LYS A 1 167 ? 5.771 15.744 -5.566 1.00 95.31 167 LYS A CA 1
ATOM 1437 C C . LYS A 1 167 ? 6.912 16.734 -5.332 1.00 95.31 167 LYS A C 1
ATOM 1439 O O . LYS A 1 167 ? 8.063 16.316 -5.226 1.00 95.31 167 LYS A O 1
ATOM 1444 N N . LYS A 1 168 ? 6.633 18.043 -5.278 1.00 96.06 168 LYS A N 1
ATOM 1445 C CA . LYS A 1 168 ? 7.657 19.042 -4.927 1.00 96.06 168 LYS A CA 1
ATOM 1446 C C . LYS A 1 168 ? 8.095 18.877 -3.472 1.00 96.06 168 LYS A C 1
ATOM 1448 O O . LYS A 1 168 ? 9.291 18.931 -3.218 1.00 96.06 168 LYS A O 1
ATOM 1453 N N . ILE A 1 169 ? 7.164 18.581 -2.563 1.00 95.81 169 ILE A N 1
ATOM 1454 C CA . ILE A 1 169 ? 7.457 18.317 -1.143 1.00 95.81 169 ILE A CA 1
ATOM 1455 C C . ILE A 1 169 ? 8.397 17.115 -0.991 1.00 95.81 169 ILE A C 1
ATOM 1457 O O . ILE A 1 169 ? 9.371 17.200 -0.247 1.00 95.81 169 ILE A O 1
ATOM 1461 N N . VAL A 1 170 ? 8.199 16.040 -1.767 1.00 95.81 170 VAL A N 1
ATOM 1462 C CA . VAL A 1 170 ? 9.123 14.887 -1.758 1.00 95.81 170 VAL A CA 1
ATOM 1463 C C . VAL A 1 170 ? 10.567 15.322 -2.038 1.00 95.81 170 VAL A C 1
ATOM 1465 O O . VAL A 1 170 ? 11.485 14.875 -1.359 1.00 95.81 170 VAL A O 1
ATOM 1468 N N . LYS A 1 171 ? 10.782 16.236 -2.993 1.00 93.25 171 LYS A N 1
ATOM 1469 C CA . LYS A 1 171 ? 12.127 16.738 -3.328 1.00 93.25 171 LYS A CA 1
ATOM 1470 C C . LYS A 1 171 ? 12.744 17.614 -2.236 1.00 93.25 171 LYS A C 1
ATOM 1472 O O . LYS A 1 171 ? 13.963 17.720 -2.190 1.00 93.25 171 LYS A O 1
ATOM 1477 N N . ILE A 1 172 ? 11.918 18.253 -1.408 1.00 94.50 172 ILE A N 1
ATOM 1478 C CA . ILE A 1 172 ? 12.365 19.111 -0.302 1.00 94.50 172 ILE A CA 1
ATOM 1479 C C . ILE A 1 172 ? 12.843 18.250 0.873 1.00 94.50 172 ILE A C 1
ATOM 1481 O O . ILE A 1 172 ? 13.900 18.510 1.439 1.00 94.50 172 ILE A O 1
ATOM 1485 N N . TYR A 1 173 ? 12.086 17.205 1.217 1.00 94.62 173 TYR A N 1
ATOM 1486 C CA . TYR A 1 173 ? 12.312 16.415 2.432 1.00 94.62 173 TYR A CA 1
ATOM 1487 C C . TYR A 1 173 ? 13.071 15.101 2.217 1.00 94.62 173 TYR A C 1
ATOM 1489 O O . TYR A 1 173 ? 13.435 14.437 3.187 1.00 94.62 173 TYR A O 1
ATOM 1497 N N . PHE A 1 174 ? 13.293 14.676 0.972 1.00 96.56 174 PHE A N 1
ATOM 1498 C CA . PHE A 1 174 ? 13.893 13.374 0.696 1.00 96.56 174 PHE A CA 1
ATOM 1499 C C . PHE A 1 174 ? 14.923 13.424 -0.425 1.00 96.56 174 PHE A C 1
ATOM 1501 O O . PHE A 1 174 ? 14.797 14.140 -1.418 1.00 96.56 174 PHE A O 1
ATOM 1508 N N . ASN A 1 175 ? 15.937 12.567 -0.296 1.00 93.88 175 ASN A N 1
ATOM 1509 C CA . ASN A 1 175 ? 16.862 12.305 -1.384 1.00 93.88 175 ASN A CA 1
ATOM 1510 C C . ASN A 1 175 ? 16.121 11.561 -2.505 1.00 93.88 175 ASN A C 1
ATOM 1512 O O . ASN A 1 175 ? 15.752 10.392 -2.351 1.00 93.88 175 ASN A O 1
ATOM 1516 N N . THR A 1 176 ? 15.965 12.224 -3.649 1.00 91.50 176 THR A N 1
ATOM 1517 C CA . THR A 1 176 ? 15.292 11.678 -4.839 1.00 91.50 176 THR A CA 1
ATOM 1518 C C . THR A 1 176 ? 15.983 10.450 -5.432 1.00 91.50 176 THR A C 1
ATOM 1520 O O . THR A 1 176 ? 15.357 9.683 -6.156 1.00 91.50 176 THR A O 1
ATOM 1523 N N . ASN A 1 177 ? 17.246 10.216 -5.069 1.00 92.88 177 ASN A N 1
ATOM 1524 C CA . ASN A 1 177 ? 18.014 9.041 -5.464 1.00 92.88 177 ASN A CA 1
ATOM 1525 C C . ASN A 1 177 ? 17.957 7.897 -4.437 1.00 92.88 177 ASN A C 1
ATOM 1527 O O . ASN A 1 177 ? 18.608 6.868 -4.648 1.00 92.88 177 ASN A O 1
ATOM 1531 N N . SER A 1 178 ? 17.244 8.054 -3.318 1.00 95.06 178 SER A N 1
ATOM 1532 C CA . SER A 1 178 ? 17.052 6.968 -2.350 1.00 95.06 178 SER A CA 1
ATOM 1533 C C . SER A 1 178 ? 16.196 5.845 -2.944 1.00 95.06 178 SER A C 1
ATOM 1535 O O . SER A 1 178 ? 15.338 6.085 -3.792 1.00 95.06 178 SER A O 1
ATOM 1537 N N . ILE A 1 179 ? 16.421 4.605 -2.499 1.00 95.62 179 ILE A N 1
ATOM 1538 C CA . ILE A 1 179 ? 15.703 3.433 -3.026 1.00 95.62 179 ILE A CA 1
ATOM 1539 C C . ILE A 1 179 ? 14.186 3.586 -2.834 1.00 95.62 179 ILE A C 1
ATOM 1541 O O . ILE A 1 179 ? 13.434 3.326 -3.769 1.00 95.62 179 ILE A O 1
ATOM 1545 N N . ASN A 1 180 ? 13.737 4.059 -1.668 1.00 94.75 180 ASN A N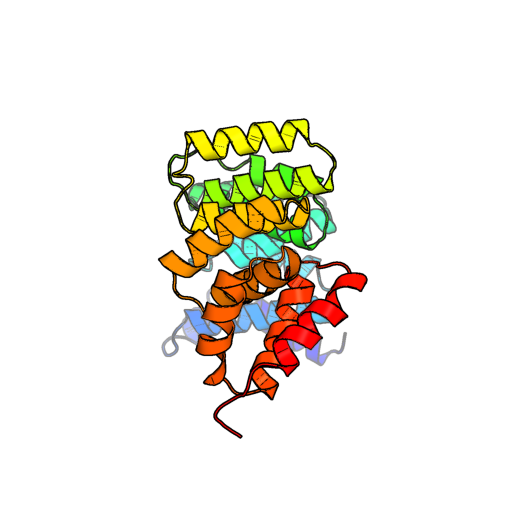 1
ATOM 1546 C CA . ASN A 1 180 ? 12.309 4.194 -1.362 1.00 94.75 180 ASN A CA 1
ATOM 1547 C C . ASN A 1 180 ? 11.619 5.251 -2.236 1.00 94.75 180 ASN A C 1
ATOM 1549 O O . ASN A 1 180 ? 10.517 5.011 -2.727 1.00 94.75 180 ASN A O 1
ATOM 1553 N N . VAL A 1 181 ? 12.276 6.386 -2.503 1.00 96.88 181 VAL A N 1
ATOM 1554 C CA . VAL A 1 181 ? 11.738 7.400 -3.425 1.00 96.88 181 VAL A CA 1
ATOM 1555 C C . VAL A 1 181 ? 11.706 6.868 -4.857 1.00 96.88 181 VAL A C 1
ATOM 1557 O O . VAL A 1 181 ? 10.691 6.995 -5.535 1.00 96.88 181 VAL A O 1
ATOM 1560 N N . LEU A 1 182 ? 12.781 6.216 -5.311 1.00 97.56 182 LEU A N 1
ATOM 1561 C CA . LEU A 1 182 ? 12.848 5.659 -6.663 1.00 97.56 182 LEU A CA 1
ATOM 1562 C C . LEU A 1 182 ? 11.769 4.593 -6.904 1.00 97.56 182 LEU A C 1
ATOM 1564 O O . LEU A 1 182 ? 11.151 4.605 -7.963 1.00 97.56 182 LEU A O 1
ATOM 1568 N N . LYS A 1 183 ? 11.503 3.706 -5.935 1.00 97.00 183 LYS A N 1
ATOM 1569 C CA . LYS A 1 183 ? 10.427 2.702 -6.037 1.00 97.00 183 LYS A CA 1
ATOM 1570 C C . LYS A 1 183 ? 9.060 3.353 -6.245 1.00 97.00 183 LYS A C 1
ATOM 1572 O O . LYS A 1 183 ? 8.329 2.981 -7.157 1.00 97.00 183 LYS A O 1
ATOM 1577 N N . ASN A 1 184 ? 8.736 4.359 -5.439 1.00 97.31 184 ASN A N 1
ATOM 1578 C CA . ASN A 1 184 ? 7.453 5.044 -5.545 1.00 97.31 184 ASN A CA 1
ATOM 1579 C C . ASN A 1 184 ? 7.339 5.889 -6.825 1.00 97.31 184 ASN A C 1
ATOM 1581 O O . ASN A 1 184 ? 6.306 5.862 -7.494 1.00 97.31 184 ASN A O 1
ATOM 1585 N N . GLU A 1 185 ? 8.402 6.599 -7.227 1.00 97.44 185 GLU A N 1
ATOM 1586 C CA . GLU A 1 185 ? 8.405 7.308 -8.511 1.00 97.44 185 GLU A CA 1
ATOM 1587 C C . GLU A 1 185 ? 8.290 6.342 -9.691 1.00 97.44 185 GLU A C 1
ATOM 1589 O O . GLU A 1 185 ? 7.641 6.681 -10.676 1.00 97.44 185 GLU A O 1
ATOM 1594 N N . PHE A 1 186 ? 8.889 5.152 -9.626 1.00 97.75 186 PHE A N 1
ATOM 1595 C CA . PHE A 1 186 ? 8.732 4.145 -10.672 1.00 97.75 186 PHE A CA 1
ATOM 1596 C C . PHE A 1 186 ? 7.254 3.785 -10.867 1.00 97.75 186 PHE A C 1
ATOM 1598 O O . PHE A 1 186 ? 6.731 3.989 -11.963 1.00 97.75 186 PHE A O 1
ATOM 1605 N N . ILE A 1 187 ? 6.567 3.381 -9.792 1.00 96.31 187 ILE A N 1
ATOM 1606 C CA . ILE A 1 187 ? 5.131 3.051 -9.807 1.00 96.31 187 ILE A CA 1
ATOM 1607 C C . ILE A 1 187 ? 4.314 4.223 -10.361 1.00 96.31 187 ILE A C 1
ATOM 1609 O O . ILE A 1 187 ? 3.479 4.050 -11.248 1.00 96.31 187 ILE A O 1
ATOM 1613 N N . LEU A 1 188 ? 4.591 5.443 -9.900 1.00 96.31 188 LEU A N 1
ATOM 1614 C CA . LEU A 1 188 ? 3.879 6.631 -10.359 1.00 96.31 188 LEU A CA 1
ATOM 1615 C C . LEU A 1 188 ? 4.043 6.881 -11.864 1.00 96.31 188 LEU A C 1
ATOM 1617 O O . LEU A 1 188 ? 3.077 7.238 -12.531 1.00 96.31 188 LEU A O 1
ATOM 1621 N N . ASN A 1 189 ? 5.245 6.706 -12.418 1.00 97.19 189 ASN A N 1
ATOM 1622 C CA . ASN A 1 189 ? 5.461 6.913 -13.853 1.00 97.19 189 ASN A CA 1
ATOM 1623 C C . ASN A 1 189 ? 4.864 5.776 -14.699 1.00 97.19 189 ASN A C 1
ATOM 1625 O O . ASN A 1 189 ? 4.441 6.044 -15.821 1.00 97.19 189 ASN A O 1
ATOM 1629 N N . ILE A 1 190 ? 4.735 4.558 -14.158 1.00 97.19 190 ILE A N 1
ATOM 1630 C CA . ILE A 1 190 ? 3.923 3.496 -14.775 1.00 97.19 190 ILE A CA 1
ATOM 1631 C C . ILE A 1 190 ? 2.446 3.908 -14.832 1.00 97.19 190 ILE A C 1
ATOM 1633 O O . ILE A 1 190 ? 1.830 3.830 -15.893 1.00 97.19 190 ILE A O 1
ATOM 1637 N N . LEU A 1 191 ? 1.885 4.424 -13.731 1.00 93.88 191 LEU A N 1
ATOM 1638 C CA . LEU A 1 191 ? 0.495 4.903 -13.692 1.00 93.88 191 LEU A CA 1
ATOM 1639 C C . LEU A 1 191 ? 0.238 6.052 -14.676 1.00 93.88 191 LEU A C 1
ATOM 1641 O O . LEU A 1 191 ? -0.780 6.059 -15.366 1.00 93.88 191 LEU A O 1
ATOM 1645 N N . LEU A 1 192 ? 1.184 6.987 -14.782 1.00 94.38 192 LEU A N 1
ATOM 1646 C CA . LEU A 1 192 ? 1.138 8.104 -15.730 1.00 94.38 192 LEU A CA 1
ATOM 1647 C C . LEU A 1 192 ? 1.443 7.694 -17.181 1.00 94.38 192 LEU A C 1
ATOM 1649 O O . LEU A 1 192 ? 1.358 8.537 -18.071 1.00 94.38 192 LEU A O 1
ATOM 1653 N N . ARG A 1 193 ? 1.812 6.428 -17.428 1.00 95.25 193 ARG A N 1
ATOM 1654 C CA . ARG A 1 193 ? 2.278 5.911 -18.728 1.00 95.25 193 ARG A CA 1
ATOM 1655 C C . ARG A 1 193 ? 3.502 6.653 -19.293 1.00 95.25 193 ARG A C 1
ATOM 1657 O O . ARG A 1 193 ? 3.755 6.618 -20.496 1.00 95.25 193 ARG A O 1
ATOM 1664 N N . ASP A 1 194 ? 4.309 7.274 -18.432 1.00 96.94 194 ASP A N 1
ATOM 1665 C CA . ASP A 1 194 ? 5.615 7.842 -18.793 1.00 96.94 194 ASP A CA 1
ATOM 1666 C C . ASP A 1 194 ? 6.688 6.745 -18.724 1.00 96.94 194 ASP A C 1
ATOM 1668 O O . ASP A 1 194 ? 7.555 6.706 -17.842 1.00 96.94 194 ASP A O 1
ATOM 1672 N N . TYR A 1 195 ? 6.613 5.813 -19.676 1.00 97.44 195 TYR A N 1
ATOM 1673 C CA . TYR A 1 195 ? 7.515 4.662 -19.743 1.00 97.44 195 TYR A CA 1
ATOM 1674 C C . TYR A 1 195 ? 8.980 5.071 -19.920 1.00 97.44 195 TYR A C 1
ATOM 1676 O O . TYR A 1 195 ? 9.874 4.398 -19.410 1.00 97.44 195 TYR A O 1
ATOM 1684 N N . THR A 1 196 ? 9.247 6.204 -20.577 1.00 97.88 196 THR A N 1
ATOM 1685 C CA . THR A 1 196 ? 10.612 6.726 -20.743 1.00 97.88 196 THR A CA 1
ATOM 1686 C C . THR A 1 196 ? 11.225 7.091 -19.396 1.00 97.88 196 THR A C 1
ATOM 1688 O O . THR A 1 196 ? 12.389 6.773 -19.127 1.00 97.88 196 THR A O 1
ATOM 1691 N N . LYS A 1 197 ? 10.461 7.756 -18.528 1.00 97.75 197 LYS A N 1
ATOM 1692 C CA . LYS A 1 197 ? 10.926 8.099 -17.188 1.00 97.75 197 LYS A CA 1
ATOM 1693 C C . LYS A 1 197 ? 10.955 6.891 -16.261 1.00 97.75 197 LYS A C 1
ATOM 1695 O O . LYS A 1 197 ? 11.946 6.728 -15.547 1.00 97.75 197 LYS A O 1
ATOM 1700 N N . ALA A 1 198 ? 9.949 6.017 -16.327 1.00 98.06 198 ALA A N 1
ATOM 1701 C CA . ALA A 1 198 ? 9.938 4.752 -15.592 1.00 98.06 198 ALA A CA 1
ATOM 1702 C C . ALA A 1 198 ? 11.192 3.914 -15.905 1.00 98.06 198 ALA A C 1
ATOM 1704 O O . ALA A 1 198 ? 11.886 3.484 -14.986 1.00 98.06 198 ALA A O 1
ATOM 1705 N N . TYR A 1 199 ? 11.568 3.805 -17.184 1.00 98.44 199 TYR A N 1
ATOM 1706 C CA . TYR A 1 199 ? 12.786 3.126 -17.635 1.00 98.44 199 TYR A CA 1
ATOM 1707 C C . TYR A 1 199 ? 14.068 3.707 -17.008 1.00 98.44 199 TYR A C 1
ATOM 1709 O O . TYR A 1 199 ? 14.935 2.967 -16.543 1.00 98.44 199 TYR A O 1
ATOM 1717 N N . LYS A 1 200 ? 14.207 5.040 -16.950 1.00 98.12 200 LYS A N 1
ATOM 1718 C CA . LYS A 1 200 ? 15.380 5.685 -16.322 1.00 98.12 200 LYS A CA 1
ATOM 1719 C C . LYS A 1 200 ? 15.481 5.348 -14.829 1.00 98.12 200 LYS A C 1
ATOM 1721 O O . LYS A 1 200 ? 16.577 5.088 -14.323 1.00 98.12 200 LYS A O 1
ATOM 1726 N N . ILE A 1 201 ? 14.344 5.338 -14.137 1.00 98.12 201 ILE A N 1
ATOM 1727 C CA . ILE A 1 201 ? 14.262 5.043 -12.704 1.00 98.12 201 ILE A CA 1
ATOM 1728 C C . ILE A 1 201 ? 14.584 3.570 -12.443 1.00 98.12 201 ILE A C 1
ATOM 1730 O O . ILE A 1 201 ? 15.466 3.279 -11.633 1.00 98.12 201 ILE A O 1
ATOM 1734 N N . ILE A 1 202 ? 13.942 2.644 -13.160 1.00 97.94 202 ILE A N 1
ATOM 1735 C CA . ILE A 1 202 ? 14.148 1.208 -12.945 1.00 97.94 202 ILE A CA 1
ATOM 1736 C C . ILE A 1 202 ? 15.562 0.768 -13.327 1.00 97.94 202 ILE A C 1
ATOM 1738 O O . ILE A 1 202 ? 16.138 -0.071 -12.649 1.00 97.94 202 ILE A O 1
ATOM 1742 N N . ASN A 1 203 ? 16.193 1.409 -14.318 1.00 97.75 203 ASN A N 1
ATOM 1743 C CA . ASN A 1 2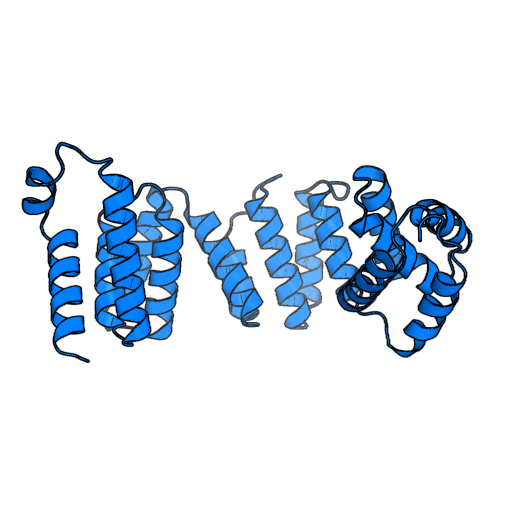03 ? 17.613 1.201 -14.618 1.00 97.75 203 ASN A CA 1
ATOM 1744 C C . ASN A 1 203 ? 18.518 1.583 -13.439 1.00 97.75 203 ASN A C 1
ATOM 1746 O O . ASN A 1 203 ? 19.529 0.939 -13.165 1.00 97.75 203 ASN A O 1
ATOM 1750 N N . THR A 1 204 ? 18.151 2.634 -12.709 1.00 97.62 204 THR A N 1
ATOM 1751 C CA . THR A 1 204 ? 18.876 3.031 -11.499 1.00 97.62 204 THR A CA 1
ATOM 1752 C C . THR A 1 204 ? 18.629 2.032 -10.367 1.00 97.62 204 THR A C 1
ATOM 1754 O O . THR A 1 204 ? 19.580 1.608 -9.710 1.00 97.62 204 THR A O 1
ATOM 1757 N N . LEU A 1 205 ? 17.378 1.612 -10.157 1.00 97.31 205 LEU A N 1
ATOM 1758 C CA . LEU A 1 205 ? 17.016 0.615 -9.143 1.00 97.31 205 LEU A CA 1
ATOM 1759 C C . LEU A 1 205 ? 17.671 -0.744 -9.402 1.00 97.31 205 LEU A C 1
ATOM 1761 O O . LEU A 1 205 ? 18.225 -1.331 -8.471 1.00 97.31 205 LEU A O 1
ATOM 1765 N N . SER A 1 206 ? 17.663 -1.229 -10.643 1.00 96.38 206 SER A N 1
ATOM 1766 C CA . SER A 1 206 ? 18.243 -2.520 -11.020 1.00 96.38 206 SER A CA 1
ATOM 1767 C C . SER A 1 206 ? 19.753 -2.544 -10.779 1.00 96.38 206 SER A C 1
ATOM 1769 O O . SER A 1 206 ? 20.273 -3.520 -10.242 1.00 96.38 206 SER A O 1
ATOM 1771 N N . LYS A 1 207 ? 20.458 -1.442 -11.075 1.00 95.31 207 LYS A N 1
ATOM 1772 C CA . LYS A 1 207 ? 21.891 -1.290 -10.782 1.00 95.31 207 LYS A CA 1
ATOM 1773 C C . LYS A 1 207 ? 22.178 -1.234 -9.284 1.00 95.31 207 LYS A C 1
ATOM 1775 O O . LYS A 1 207 ? 23.104 -1.894 -8.827 1.00 95.31 207 LYS A O 1
ATOM 1780 N N . LYS A 1 208 ? 21.399 -0.452 -8.527 1.00 95.88 208 LYS A N 1
ATOM 1781 C CA . LYS A 1 208 ? 21.609 -0.266 -7.081 1.00 95.88 208 LYS A CA 1
ATOM 1782 C C . LYS A 1 208 ? 21.294 -1.515 -6.267 1.00 95.88 208 LYS A C 1
ATOM 1784 O O . LYS A 1 208 ? 21.991 -1.800 -5.305 1.00 95.88 208 LYS A O 1
ATOM 1789 N N . THR A 1 209 ? 20.222 -2.217 -6.619 1.00 95.38 209 THR A N 1
ATOM 1790 C CA . THR A 1 209 ? 19.684 -3.313 -5.798 1.00 95.38 209 THR A CA 1
ATOM 1791 C C . THR A 1 209 ? 20.055 -4.693 -6.314 1.00 95.38 209 THR A C 1
ATOM 1793 O O . THR A 1 209 ? 20.022 -5.639 -5.538 1.00 95.38 209 THR A O 1
ATOM 1796 N N . LYS A 1 210 ? 20.358 -4.824 -7.614 1.00 94.19 210 LYS A N 1
ATOM 1797 C CA . LYS A 1 210 ? 20.572 -6.104 -8.309 1.00 94.19 210 LYS A CA 1
ATOM 1798 C C . LYS A 1 210 ? 19.430 -7.122 -8.141 1.00 94.19 210 LYS A C 1
ATOM 1800 O O . LYS A 1 210 ? 19.625 -8.293 -8.435 1.00 94.19 210 LYS A O 1
ATOM 1805 N N . LYS A 1 211 ? 18.243 -6.688 -7.699 1.00 95.19 211 LYS A N 1
ATOM 1806 C CA . LYS A 1 211 ? 17.071 -7.557 -7.557 1.00 95.19 211 LYS A CA 1
ATOM 1807 C C . LYS A 1 211 ? 16.573 -8.012 -8.925 1.00 95.19 211 LYS A C 1
ATOM 1809 O O . LYS A 1 211 ? 16.441 -7.177 -9.822 1.00 95.19 211 LYS A O 1
ATOM 1814 N N . PHE A 1 212 ? 16.247 -9.298 -9.031 1.00 94.25 212 PHE A N 1
ATOM 1815 C CA . PHE A 1 212 ? 15.719 -9.920 -10.245 1.00 94.25 212 PHE A CA 1
ATOM 1816 C C . PHE A 1 212 ? 14.484 -9.183 -10.782 1.00 94.25 212 PHE A C 1
ATOM 1818 O O . PHE A 1 212 ? 14.476 -8.784 -11.939 1.00 94.25 212 PHE A O 1
ATOM 1825 N N . GLU A 1 213 ? 13.507 -8.880 -9.924 1.00 94.44 213 GLU A N 1
ATOM 1826 C CA . GLU A 1 213 ? 12.268 -8.167 -10.287 1.00 94.44 213 GLU A CA 1
ATOM 1827 C C . GLU A 1 213 ? 12.553 -6.836 -11.003 1.00 94.44 213 GLU A C 1
ATOM 1829 O O . GLU A 1 213 ? 12.070 -6.588 -12.103 1.00 94.44 213 GLU A O 1
ATOM 1834 N N . HIS A 1 214 ? 13.436 -6.000 -10.443 1.00 96.25 214 HIS A N 1
ATOM 1835 C CA . HIS A 1 214 ? 13.795 -4.721 -11.063 1.00 96.25 214 HIS A CA 1
ATOM 1836 C C . HIS A 1 214 ? 14.575 -4.892 -12.376 1.00 96.25 214 HIS A C 1
ATOM 1838 O O . HIS A 1 214 ? 14.543 -4.021 -13.245 1.00 96.25 214 HIS A O 1
ATOM 1844 N N . GLN A 1 215 ? 15.350 -5.969 -12.504 1.00 96.38 215 GLN A N 1
ATOM 1845 C CA . GLN A 1 215 ? 16.077 -6.285 -13.732 1.00 96.38 215 GLN A CA 1
ATOM 1846 C C . GLN A 1 215 ? 15.124 -6.763 -14.828 1.00 96.38 215 GLN A C 1
ATOM 1848 O O . GLN A 1 215 ? 15.285 -6.357 -15.979 1.00 96.38 215 GLN A O 1
ATOM 1853 N N . LEU A 1 216 ? 14.119 -7.556 -14.462 1.00 96.88 216 LEU A N 1
ATOM 1854 C CA . LEU A 1 216 ? 13.064 -8.003 -15.357 1.00 96.88 216 LEU A CA 1
ATOM 1855 C C . LEU A 1 216 ? 12.200 -6.826 -15.818 1.00 96.88 216 LEU A C 1
ATOM 1857 O O . LEU A 1 216 ? 12.050 -6.625 -17.019 1.00 96.88 216 LEU A O 1
ATOM 1861 N N . ASP A 1 217 ? 11.740 -5.973 -14.902 1.00 97.25 217 ASP A N 1
ATOM 1862 C CA . ASP A 1 217 ? 10.981 -4.765 -15.249 1.00 97.25 217 ASP A CA 1
ATOM 1863 C C . ASP A 1 217 ? 11.761 -3.852 -16.209 1.00 97.25 217 ASP A C 1
ATOM 1865 O O . ASP A 1 217 ? 11.219 -3.327 -17.187 1.00 97.25 217 ASP A O 1
ATOM 1869 N N . LEU A 1 218 ? 13.066 -3.680 -15.960 1.00 97.81 218 LEU A N 1
ATOM 1870 C CA . LEU A 1 218 ? 13.957 -2.952 -16.860 1.00 97.81 218 LEU A CA 1
ATOM 1871 C C . LEU A 1 218 ? 14.032 -3.612 -18.239 1.00 97.81 218 LEU A C 1
ATOM 1873 O O . LEU A 1 218 ? 14.017 -2.899 -19.241 1.00 97.81 218 LEU A O 1
ATOM 1877 N N . PHE A 1 219 ? 14.156 -4.936 -18.294 1.00 97.62 219 PHE A N 1
ATOM 1878 C CA . PHE A 1 219 ? 14.244 -5.688 -19.540 1.00 97.62 219 PHE A CA 1
ATOM 1879 C C . PHE A 1 219 ? 12.962 -5.556 -20.368 1.00 97.62 219 PHE A C 1
ATOM 1881 O O . PHE A 1 219 ? 13.035 -5.181 -21.538 1.00 97.62 219 PHE A O 1
ATOM 1888 N N . ILE A 1 220 ? 11.790 -5.730 -19.755 1.00 97.50 220 ILE A N 1
ATOM 1889 C CA . ILE A 1 220 ? 10.498 -5.568 -20.433 1.00 97.50 220 ILE A CA 1
ATOM 1890 C C . ILE A 1 220 ? 10.322 -4.134 -20.950 1.00 97.50 220 ILE A C 1
ATOM 1892 O O . ILE A 1 220 ? 9.983 -3.928 -22.119 1.00 97.50 220 ILE A O 1
ATOM 1896 N N . LEU A 1 221 ? 10.635 -3.120 -20.134 1.00 97.75 221 LEU A N 1
ATOM 1897 C CA . LEU A 1 221 ? 10.600 -1.725 -20.585 1.00 97.75 221 LEU A CA 1
ATOM 1898 C C . LEU A 1 221 ? 11.646 -1.423 -21.665 1.00 97.75 221 LEU A C 1
ATOM 1900 O O . LEU A 1 221 ? 11.408 -0.580 -22.530 1.00 97.75 221 LEU A O 1
ATOM 1904 N N . ALA A 1 222 ? 12.798 -2.096 -21.646 1.00 97.62 222 ALA A N 1
ATOM 1905 C CA . ALA A 1 222 ? 13.808 -1.972 -22.689 1.00 97.62 222 ALA A CA 1
ATOM 1906 C C . ALA A 1 222 ? 13.298 -2.513 -24.026 1.00 97.62 222 ALA A C 1
ATOM 1908 O O . ALA A 1 222 ? 13.527 -1.861 -25.043 1.00 97.62 222 ALA A O 1
ATOM 1909 N N . ILE A 1 223 ? 12.584 -3.642 -24.035 1.00 96.50 223 ILE A N 1
ATOM 1910 C CA . ILE A 1 223 ? 11.941 -4.164 -25.248 1.00 96.50 223 ILE A CA 1
ATOM 1911 C C . ILE A 1 223 ? 10.892 -3.169 -25.745 1.00 96.50 223 ILE A C 1
ATOM 1913 O O . ILE A 1 223 ? 10.967 -2.714 -26.886 1.00 96.50 223 ILE A O 1
ATOM 1917 N N . TYR A 1 224 ? 9.982 -2.751 -24.859 1.00 96.12 224 TYR A N 1
ATOM 1918 C CA . TYR A 1 224 ? 8.914 -1.800 -25.179 1.00 96.12 224 TYR A CA 1
ATOM 1919 C C . TYR A 1 224 ? 9.443 -0.483 -25.779 1.00 96.12 224 TYR A C 1
ATOM 1921 O O . TYR A 1 224 ? 8.866 0.056 -26.720 1.00 96.12 224 TYR A O 1
ATOM 1929 N N . LEU A 1 225 ? 10.570 0.027 -25.269 1.00 96.62 225 LEU A N 1
ATOM 1930 C CA . LEU A 1 225 ? 11.208 1.268 -25.731 1.00 96.62 225 LEU A CA 1
ATOM 1931 C C . LEU A 1 225 ? 12.318 1.054 -26.777 1.00 96.62 225 LEU A C 1
ATOM 1933 O O . LEU A 1 225 ? 13.086 1.988 -27.041 1.00 96.62 225 LEU A O 1
ATOM 1937 N N . ASN A 1 226 ? 12.447 -0.155 -27.333 1.00 95.50 226 ASN A N 1
ATOM 1938 C CA . ASN A 1 226 ? 13.452 -0.528 -28.334 1.00 95.50 226 ASN A CA 1
ATOM 1939 C C . ASN A 1 226 ? 14.908 -0.182 -27.924 1.00 95.50 226 ASN A C 1
ATOM 1941 O O . ASN A 1 226 ? 15.697 0.384 -28.684 1.00 95.50 226 ASN A O 1
ATOM 1945 N N . LYS A 1 227 ? 15.289 -0.488 -26.678 1.00 97.31 227 LYS A N 1
ATOM 1946 C CA . LYS A 1 227 ? 16.632 -0.262 -26.111 1.00 97.31 227 LYS A CA 1
ATOM 1947 C C . LYS A 1 227 ? 17.528 -1.486 -26.305 1.00 97.31 227 LYS A C 1
ATOM 1949 O O . LYS A 1 227 ? 17.912 -2.148 -25.341 1.00 97.31 227 LYS A O 1
ATOM 1954 N N . LYS A 1 228 ? 17.906 -1.740 -27.563 1.00 94.75 228 LYS A N 1
ATOM 1955 C CA . LYS A 1 228 ? 18.651 -2.932 -28.025 1.00 94.75 228 LYS A CA 1
ATOM 1956 C C . LYS A 1 228 ? 19.834 -3.349 -27.136 1.00 94.75 228 LYS A C 1
ATOM 1958 O O . LYS A 1 228 ? 19.973 -4.526 -26.828 1.00 94.75 228 LYS A O 1
ATOM 1963 N N . ASN A 1 229 ? 20.649 -2.402 -26.665 1.00 94.94 229 ASN A N 1
ATOM 1964 C CA . ASN A 1 229 ? 21.820 -2.712 -25.829 1.00 94.94 229 ASN A CA 1
ATOM 1965 C C . ASN A 1 229 ? 21.446 -3.321 -24.468 1.00 94.94 229 ASN A C 1
ATOM 1967 O O . ASN A 1 229 ? 22.134 -4.216 -23.983 1.00 94.94 229 ASN A O 1
ATOM 1971 N N . ILE A 1 230 ? 20.365 -2.839 -23.845 1.00 95.69 230 ILE A N 1
ATOM 1972 C CA . ILE A 1 230 ? 19.876 -3.388 -22.574 1.00 95.69 230 ILE A CA 1
ATOM 1973 C C . ILE A 1 230 ? 19.197 -4.731 -22.806 1.00 95.69 230 ILE A C 1
ATOM 1975 O O . ILE A 1 230 ? 19.448 -5.648 -22.031 1.00 95.69 230 ILE A O 1
ATOM 1979 N N . VAL A 1 231 ? 18.421 -4.863 -23.888 1.00 95.94 231 VAL A N 1
ATOM 1980 C CA . VAL A 1 231 ? 17.814 -6.142 -24.283 1.00 95.94 231 VAL A CA 1
ATOM 1981 C C . VAL A 1 231 ? 18.901 -7.207 -24.423 1.00 95.94 231 VAL A C 1
ATOM 1983 O O . VAL A 1 231 ? 18.890 -8.167 -23.668 1.00 95.94 231 VAL A O 1
ATOM 1986 N N . LYS A 1 232 ? 19.924 -6.970 -25.259 1.00 94.62 232 LYS A N 1
ATOM 1987 C CA . LYS A 1 232 ? 21.043 -7.908 -25.450 1.00 94.62 232 LYS A CA 1
ATOM 1988 C C . LYS A 1 232 ? 21.712 -8.299 -24.130 1.00 94.62 232 LYS A C 1
ATOM 1990 O O . LYS A 1 232 ? 21.938 -9.476 -23.882 1.00 94.62 232 LYS A O 1
ATOM 1995 N N . LYS A 1 233 ? 22.018 -7.316 -23.275 1.00 94.12 233 LYS A N 1
ATOM 1996 C CA . LYS A 1 233 ? 22.660 -7.565 -21.978 1.00 94.12 233 LYS A CA 1
ATOM 1997 C C . LYS A 1 233 ? 21.829 -8.506 -21.100 1.00 94.12 233 LYS A C 1
ATOM 1999 O O . LYS A 1 233 ? 22.389 -9.418 -20.504 1.00 94.12 233 LYS A O 1
ATOM 2004 N N . TYR A 1 234 ? 20.536 -8.227 -20.948 1.00 93.25 234 TYR A N 1
ATOM 2005 C CA . TYR A 1 234 ? 19.690 -8.967 -20.013 1.00 93.25 234 TYR A CA 1
ATOM 2006 C C . TYR A 1 234 ? 19.192 -10.293 -20.578 1.00 93.25 234 TYR A C 1
ATOM 2008 O O . TYR A 1 234 ? 19.073 -11.227 -19.795 1.00 93.25 234 TYR A O 1
ATOM 2016 N N . SER A 1 235 ? 19.030 -10.424 -21.900 1.00 91.81 235 SER A N 1
ATOM 2017 C CA . SER A 1 235 ? 18.830 -11.726 -22.546 1.00 91.81 235 SER A CA 1
ATOM 2018 C C . SER A 1 235 ? 19.916 -12.712 -22.112 1.00 91.81 235 SER A C 1
ATOM 2020 O O . SER A 1 235 ? 19.587 -13.762 -21.580 1.00 91.81 235 SER A O 1
ATOM 2022 N N . THR A 1 236 ? 21.196 -12.323 -22.187 1.00 89.88 236 THR A N 1
ATOM 2023 C CA . THR A 1 236 ? 22.311 -13.181 -21.746 1.00 89.88 236 THR A CA 1
ATOM 2024 C C . THR A 1 236 ? 22.319 -13.462 -20.243 1.00 89.88 236 THR A C 1
ATOM 2026 O O . THR A 1 236 ? 22.722 -14.538 -19.813 1.00 89.88 236 THR A O 1
ATOM 2029 N N . ILE A 1 237 ? 21.879 -12.508 -19.416 1.00 88.88 237 ILE A N 1
ATOM 2030 C CA . ILE A 1 237 ? 21.780 -12.722 -17.963 1.00 88.88 237 ILE A CA 1
ATOM 2031 C C . ILE A 1 237 ? 20.727 -13.792 -17.650 1.00 88.88 237 ILE A C 1
ATOM 2033 O O . ILE A 1 237 ? 20.964 -14.636 -16.787 1.00 88.88 237 ILE A O 1
ATOM 2037 N N . PHE A 1 238 ? 19.591 -13.755 -18.347 1.00 91.50 238 PHE A N 1
ATOM 2038 C CA . PHE A 1 238 ? 18.453 -14.630 -18.087 1.00 91.50 238 PHE A CA 1
ATOM 2039 C C . PHE A 1 238 ? 18.551 -16.012 -18.742 1.00 91.50 238 PHE A C 1
ATOM 2041 O O . PHE A 1 238 ? 17.772 -16.881 -18.375 1.00 91.50 238 PHE A O 1
ATOM 2048 N N . GLU A 1 239 ? 19.538 -16.268 -19.610 1.00 89.88 239 GLU A N 1
ATOM 2049 C CA . GLU A 1 239 ? 19.826 -17.614 -20.150 1.00 89.88 239 GLU A CA 1
ATOM 2050 C C . GLU A 1 239 ? 19.998 -18.681 -19.054 1.00 89.88 239 GLU A C 1
ATOM 2052 O O . GLU A 1 239 ? 19.776 -19.862 -19.297 1.00 89.88 239 GLU A O 1
ATOM 2057 N N . ASN A 1 240 ? 20.415 -18.287 -17.847 1.00 87.50 240 ASN A N 1
ATOM 2058 C CA . ASN A 1 240 ? 20.640 -19.214 -16.734 1.00 87.50 240 ASN A CA 1
ATOM 2059 C C . ASN A 1 240 ? 19.382 -19.482 -15.891 1.00 87.50 240 ASN A C 1
ATOM 2061 O O . ASN A 1 240 ? 19.464 -20.194 -14.892 1.00 87.50 240 ASN A O 1
ATOM 2065 N N . ASN A 1 241 ? 18.241 -18.886 -16.237 1.00 87.69 241 ASN A N 1
ATOM 2066 C CA . ASN A 1 241 ? 16.982 -19.109 -15.539 1.00 87.69 241 ASN A CA 1
ATOM 2067 C C . ASN A 1 241 ? 16.245 -20.325 -16.122 1.00 87.69 241 ASN A C 1
ATOM 2069 O O . ASN A 1 241 ? 16.427 -20.668 -17.285 1.00 87.69 241 ASN A O 1
ATOM 2073 N N . SER A 1 242 ? 15.361 -20.931 -15.325 1.00 88.62 242 SER A N 1
ATOM 2074 C CA . SER A 1 242 ? 14.355 -21.870 -15.839 1.00 88.62 242 SER A CA 1
ATOM 2075 C C . SER A 1 242 ? 13.408 -21.134 -16.790 1.00 88.62 242 SER A C 1
ATOM 2077 O O . SER A 1 242 ? 12.852 -20.098 -16.412 1.00 88.62 242 SER A O 1
ATOM 2079 N N . GLU A 1 243 ? 13.217 -21.669 -17.997 1.00 88.88 243 GLU A N 1
ATOM 2080 C CA . GLU A 1 243 ? 12.358 -21.077 -19.029 1.00 88.88 243 GLU A CA 1
ATOM 2081 C C . GLU A 1 243 ? 10.920 -20.880 -18.532 1.00 88.88 243 GLU A C 1
ATOM 2083 O O . GLU A 1 243 ? 10.390 -19.769 -18.587 1.00 88.88 243 GLU A O 1
ATOM 2088 N N . THR A 1 244 ? 10.311 -21.927 -17.967 1.00 88.44 244 THR A N 1
ATOM 2089 C CA . THR A 1 244 ? 8.929 -21.893 -17.459 1.00 88.44 244 THR A CA 1
ATOM 2090 C C . THR A 1 244 ? 8.754 -20.812 -16.396 1.00 88.44 244 THR A C 1
ATOM 2092 O O . THR A 1 244 ? 7.904 -19.929 -16.523 1.00 88.44 244 THR A O 1
ATOM 2095 N N . THR A 1 245 ? 9.639 -20.812 -15.398 1.00 88.31 245 THR A N 1
ATOM 2096 C CA . THR A 1 245 ? 9.626 -19.825 -14.312 1.00 88.31 245 THR A CA 1
ATOM 2097 C C . THR A 1 245 ? 9.867 -18.412 -14.852 1.00 88.31 245 THR A C 1
ATOM 2099 O O . THR A 1 245 ? 9.280 -17.438 -14.379 1.00 88.31 245 THR A O 1
ATOM 2102 N N . PHE A 1 246 ? 10.738 -18.250 -15.850 1.00 91.69 246 PHE A N 1
ATOM 2103 C CA . PHE A 1 246 ? 11.006 -16.949 -16.453 1.00 91.69 246 PHE A CA 1
ATOM 2104 C C . PHE A 1 246 ? 9.784 -16.404 -17.203 1.00 91.69 246 PHE A C 1
ATOM 2106 O O . PHE A 1 246 ? 9.435 -15.238 -17.016 1.00 91.69 246 PHE A O 1
ATOM 2113 N N . ILE A 1 247 ? 9.094 -17.238 -17.985 1.00 90.19 247 ILE A N 1
ATOM 2114 C CA . ILE A 1 247 ? 7.880 -16.856 -18.722 1.00 90.19 247 ILE A CA 1
ATOM 2115 C C . ILE A 1 247 ? 6.752 -16.442 -17.761 1.00 90.19 247 ILE A C 1
ATOM 2117 O O . ILE A 1 247 ? 6.081 -15.431 -17.989 1.00 90.19 247 ILE A O 1
ATOM 2121 N N . GLU A 1 248 ? 6.559 -17.155 -16.650 1.00 90.69 248 GLU A N 1
ATOM 2122 C CA . GLU A 1 248 ? 5.590 -16.771 -15.611 1.00 90.69 248 GLU A CA 1
ATOM 2123 C C . GLU A 1 248 ? 5.908 -15.396 -15.002 1.00 90.69 248 GLU A C 1
ATOM 2125 O O . GLU A 1 248 ? 5.033 -14.530 -14.865 1.00 90.69 248 GLU A O 1
ATOM 2130 N N . ASN A 1 249 ? 7.186 -15.156 -14.701 1.00 93.50 249 ASN A N 1
ATOM 2131 C CA . ASN A 1 249 ? 7.647 -13.869 -14.194 1.00 93.50 249 ASN A CA 1
ATOM 2132 C C . ASN A 1 249 ? 7.452 -12.741 -15.219 1.00 93.50 249 ASN A C 1
ATOM 2134 O O . ASN A 1 249 ? 7.041 -11.641 -14.848 1.00 93.50 249 ASN A O 1
ATOM 2138 N N . VAL A 1 250 ? 7.701 -12.997 -16.508 1.00 93.94 250 VAL A N 1
ATOM 2139 C CA . VAL A 1 250 ? 7.442 -12.042 -17.599 1.00 93.94 250 VAL A CA 1
ATOM 2140 C C . VAL A 1 250 ? 5.968 -11.657 -17.633 1.00 93.94 250 VAL A C 1
ATOM 2142 O O . VAL A 1 250 ? 5.657 -10.467 -17.692 1.00 93.94 250 VAL A O 1
ATOM 2145 N N . ASN A 1 251 ? 5.063 -12.637 -17.581 1.00 90.75 251 ASN A N 1
ATOM 2146 C CA . ASN A 1 251 ? 3.622 -12.384 -17.586 1.00 90.75 251 ASN A CA 1
ATOM 2147 C C . ASN A 1 251 ? 3.215 -11.461 -16.431 1.00 90.75 251 ASN A C 1
ATOM 2149 O O . ASN A 1 251 ? 2.497 -10.476 -16.626 1.00 90.75 251 ASN A O 1
ATOM 2153 N N . SER A 1 252 ? 3.755 -11.730 -15.243 1.00 91.81 252 SER A N 1
ATOM 2154 C CA . SER A 1 252 ? 3.530 -10.908 -14.055 1.00 91.81 252 SER A CA 1
ATOM 2155 C C . SER A 1 252 ? 4.092 -9.491 -14.222 1.00 91.81 252 SER A C 1
ATOM 2157 O O . SER A 1 252 ? 3.396 -8.512 -13.947 1.00 91.81 252 SER A O 1
ATOM 2159 N N . ALA A 1 253 ? 5.308 -9.352 -14.755 1.00 94.25 253 ALA A N 1
ATOM 2160 C CA . ALA A 1 253 ? 5.925 -8.054 -15.018 1.00 94.25 253 ALA A CA 1
ATOM 2161 C C . ALA A 1 253 ? 5.127 -7.235 -16.047 1.00 94.25 253 ALA A C 1
ATOM 2163 O O . ALA A 1 253 ? 4.852 -6.058 -15.822 1.00 94.25 253 ALA A O 1
ATOM 2164 N N . ILE A 1 254 ? 4.676 -7.843 -17.149 1.00 93.69 254 ILE A N 1
ATOM 2165 C CA . ILE A 1 254 ? 3.836 -7.185 -18.165 1.00 93.69 254 ILE A CA 1
ATOM 2166 C C . ILE A 1 254 ? 2.554 -6.618 -17.536 1.00 93.69 254 ILE A C 1
ATOM 2168 O O . ILE A 1 254 ? 2.180 -5.474 -17.831 1.00 93.69 254 ILE A O 1
ATOM 2172 N N . ALA A 1 255 ? 1.906 -7.390 -16.658 1.00 90.75 255 ALA A N 1
ATOM 2173 C CA . ALA A 1 255 ? 0.699 -6.970 -15.954 1.00 90.75 255 ALA A CA 1
ATOM 2174 C C . ALA A 1 255 ? 0.970 -5.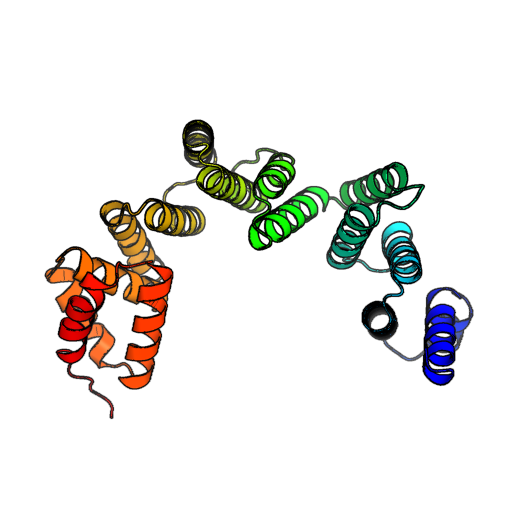790 -15.002 1.00 90.75 255 ALA A C 1
ATOM 2176 O O . ALA A 1 255 ? 0.266 -4.778 -15.058 1.00 90.75 255 ALA A O 1
ATOM 2177 N N . ILE A 1 256 ? 2.028 -5.873 -14.186 1.00 90.62 256 ILE A N 1
ATOM 2178 C CA . ILE A 1 256 ? 2.434 -4.815 -13.241 1.00 90.62 256 ILE A CA 1
ATOM 2179 C C . ILE A 1 256 ? 2.791 -3.518 -13.977 1.00 90.62 256 ILE A C 1
ATOM 2181 O O . ILE A 1 256 ? 2.350 -2.431 -13.595 1.00 90.62 256 ILE A O 1
ATOM 2185 N N . LEU A 1 257 ? 3.551 -3.628 -15.067 1.00 95.38 257 LEU A N 1
ATOM 2186 C CA . LEU A 1 257 ? 3.968 -2.508 -15.911 1.00 95.38 257 LEU A CA 1
ATOM 2187 C C . LEU A 1 257 ? 2.817 -1.922 -16.739 1.00 95.38 257 LEU A C 1
ATOM 2189 O O . LEU A 1 257 ? 2.991 -0.877 -17.374 1.00 95.38 257 LEU A O 1
ATOM 2193 N N . LYS A 1 258 ? 1.647 -2.576 -16.753 1.00 93.75 258 LYS A N 1
ATOM 2194 C CA . LYS A 1 258 ? 0.464 -2.179 -17.529 1.00 93.75 258 LYS A CA 1
ATOM 2195 C C . LYS A 1 258 ? 0.806 -1.939 -19.003 1.00 93.75 258 LYS A C 1
ATOM 2197 O O . LYS A 1 258 ? 0.360 -0.951 -19.593 1.00 93.75 258 LYS A O 1
ATOM 2202 N N . ILE A 1 259 ? 1.644 -2.799 -19.589 1.00 93.12 259 ILE A N 1
ATOM 2203 C CA . ILE A 1 259 ? 2.031 -2.677 -21.001 1.00 93.12 259 ILE A CA 1
ATOM 2204 C C . ILE A 1 259 ? 0.801 -2.950 -21.881 1.00 93.12 259 ILE A C 1
ATOM 2206 O O . ILE A 1 259 ? 0.120 -3.955 -21.660 1.00 93.12 259 ILE A O 1
ATOM 2210 N N . PRO A 1 260 ? 0.498 -2.109 -22.892 1.00 91.38 260 PRO A N 1
ATOM 2211 C CA . PRO A 1 260 ? -0.649 -2.343 -23.762 1.00 91.38 260 PRO A CA 1
ATOM 2212 C C . PRO A 1 260 ? -0.526 -3.667 -24.525 1.00 91.38 260 PRO A C 1
ATOM 2214 O O . PRO A 1 260 ? 0.540 -3.974 -25.060 1.00 91.38 260 PRO A O 1
ATOM 2217 N N . GLN A 1 261 ? -1.639 -4.395 -24.648 1.00 89.88 261 GLN A N 1
ATOM 2218 C CA . GLN A 1 261 ? -1.694 -5.743 -25.232 1.00 89.88 261 GLN A CA 1
ATOM 2219 C C . GLN A 1 261 ? -1.038 -5.849 -26.617 1.00 89.88 261 GLN A C 1
ATOM 2221 O O . GLN A 1 261 ? -0.348 -6.821 -26.907 1.00 89.88 261 GLN A O 1
ATOM 2226 N N . ARG A 1 262 ? -1.155 -4.806 -27.450 1.00 90.62 262 ARG A N 1
ATOM 2227 C CA . ARG A 1 262 ? -0.535 -4.756 -28.787 1.00 90.62 262 ARG A CA 1
ATOM 2228 C C . ARG A 1 262 ? 0.994 -4.911 -28.794 1.00 90.62 262 ARG A C 1
ATOM 2230 O O . ARG A 1 262 ? 1.564 -5.180 -29.842 1.00 90.62 262 ARG A O 1
ATOM 2237 N N . TYR A 1 263 ? 1.661 -4.713 -27.656 1.00 91.31 263 TYR A N 1
ATOM 2238 C CA . TYR A 1 263 ? 3.112 -4.873 -27.522 1.00 91.31 263 TYR A CA 1
ATOM 2239 C C . TYR A 1 263 ? 3.519 -6.210 -26.900 1.00 91.31 263 TYR A C 1
ATOM 2241 O O . TYR A 1 263 ? 4.711 -6.496 -26.834 1.00 91.31 263 TYR A O 1
ATOM 2249 N N . HIS A 1 264 ? 2.564 -7.032 -26.452 1.00 93.31 264 HIS A N 1
ATOM 2250 C CA . HIS A 1 264 ? 2.868 -8.313 -25.809 1.00 93.31 264 HIS A CA 1
ATOM 2251 C C . HIS A 1 264 ? 3.547 -9.264 -26.794 1.00 93.31 264 HIS A C 1
ATOM 2253 O O . HIS A 1 264 ? 4.591 -9.807 -26.462 1.00 93.31 264 HIS A O 1
ATOM 2259 N N . LEU A 1 265 ? 3.048 -9.364 -28.034 1.00 90.31 265 LEU A N 1
ATOM 2260 C CA . LEU A 1 265 ? 3.679 -10.171 -29.092 1.00 90.31 265 LEU A CA 1
ATOM 2261 C C . LEU A 1 265 ? 5.136 -9.766 -29.348 1.00 90.31 265 LEU A C 1
ATOM 2263 O O . LEU A 1 265 ? 6.004 -10.615 -29.483 1.00 90.31 265 LEU A O 1
ATOM 2267 N N . ILE A 1 266 ? 5.431 -8.462 -29.359 1.00 92.69 266 ILE A N 1
ATOM 2268 C CA . ILE A 1 266 ? 6.803 -7.966 -29.551 1.00 92.69 266 ILE A CA 1
ATOM 2269 C C . ILE A 1 266 ? 7.702 -8.415 -28.393 1.00 92.69 266 ILE A C 1
ATOM 2271 O O . ILE A 1 266 ? 8.856 -8.774 -28.611 1.00 92.69 266 ILE A O 1
ATOM 2275 N N . ILE A 1 267 ? 7.179 -8.390 -27.167 1.00 93.69 267 ILE A N 1
ATOM 2276 C CA . ILE A 1 267 ? 7.903 -8.831 -25.975 1.00 93.69 267 ILE A CA 1
ATOM 2277 C C . ILE A 1 267 ? 8.158 -10.339 -26.024 1.00 93.69 267 ILE A C 1
ATOM 2279 O O . ILE A 1 267 ? 9.305 -10.749 -25.855 1.00 93.69 267 ILE A O 1
ATOM 2283 N N . PHE A 1 268 ? 7.135 -11.144 -26.315 1.00 92.69 268 PHE A N 1
ATOM 2284 C CA . PHE A 1 268 ? 7.274 -12.599 -26.390 1.00 92.69 268 PHE A CA 1
ATOM 2285 C C . PHE A 1 268 ? 8.204 -13.043 -27.513 1.00 92.69 268 PHE A C 1
ATOM 2287 O O . PHE A 1 268 ? 9.096 -13.836 -27.245 1.00 92.69 268 PHE A O 1
ATOM 2294 N N . ASN A 1 269 ? 8.136 -12.429 -28.697 1.00 92.06 269 ASN A N 1
ATOM 2295 C CA . ASN A 1 269 ? 9.077 -12.730 -29.779 1.00 92.06 269 ASN A CA 1
ATOM 2296 C C . ASN A 1 269 ? 10.540 -12.483 -29.367 1.00 92.06 269 ASN A C 1
ATOM 2298 O O . ASN A 1 269 ? 11.444 -13.169 -29.830 1.00 92.06 269 ASN A O 1
ATOM 2302 N N . VAL A 1 270 ? 10.819 -11.488 -28.517 1.00 92.00 270 VAL A N 1
ATOM 2303 C CA . VAL A 1 270 ? 12.185 -11.270 -28.006 1.00 92.00 270 VAL A CA 1
ATOM 2304 C C . VAL A 1 270 ? 12.576 -12.334 -26.978 1.00 92.00 270 VAL A C 1
ATOM 2306 O O . VAL A 1 270 ? 13.743 -12.717 -26.927 1.00 92.00 270 VAL A O 1
ATOM 2309 N N . ILE A 1 271 ? 11.627 -12.801 -26.169 1.00 90.19 271 ILE A N 1
ATOM 2310 C CA . ILE A 1 271 ? 11.856 -13.806 -25.125 1.00 90.19 271 ILE A CA 1
ATOM 2311 C C . ILE A 1 271 ? 12.054 -15.200 -25.720 1.00 90.19 271 ILE A C 1
ATOM 2313 O O . ILE A 1 271 ? 12.979 -15.882 -25.301 1.00 90.19 271 ILE A O 1
ATOM 2317 N N . GLU A 1 272 ? 11.268 -15.585 -26.727 1.00 87.38 272 GLU A N 1
ATOM 2318 C CA . GLU A 1 272 ? 11.409 -16.861 -27.453 1.00 87.38 272 GLU A CA 1
ATOM 2319 C C . GLU A 1 272 ? 12.790 -17.019 -28.107 1.00 87.38 272 GLU A C 1
ATOM 2321 O O . GLU A 1 272 ? 13.269 -18.127 -28.317 1.00 87.38 272 GLU A O 1
ATOM 2326 N N . ASN A 1 273 ? 13.467 -15.906 -28.398 1.00 87.88 273 ASN A N 1
ATOM 2327 C CA . ASN A 1 273 ? 14.822 -15.909 -28.946 1.00 87.88 273 ASN A CA 1
ATOM 2328 C C . ASN A 1 273 ? 15.925 -16.055 -27.877 1.00 87.88 273 ASN A C 1
ATOM 2330 O O . ASN A 1 273 ? 17.109 -16.017 -28.218 1.00 87.88 273 ASN A O 1
ATOM 2334 N N . ILE A 1 274 ? 15.583 -16.179 -26.590 1.00 88.81 274 ILE A N 1
ATOM 2335 C CA . ILE A 1 274 ? 16.552 -16.452 -25.522 1.00 88.81 274 ILE A CA 1
ATOM 2336 C C . ILE A 1 274 ? 16.801 -17.960 -25.469 1.00 88.81 274 ILE A C 1
ATOM 2338 O O . ILE A 1 274 ? 15.902 -18.740 -25.183 1.00 88.81 274 ILE A O 1
ATOM 2342 N N . THR A 1 275 ? 18.044 -18.380 -25.705 1.00 87.38 275 THR A N 1
ATOM 2343 C CA . THR A 1 275 ? 18.443 -19.787 -25.572 1.00 87.38 275 THR A CA 1
ATOM 2344 C C . THR A 1 275 ? 18.771 -20.102 -24.111 1.00 87.38 275 THR A C 1
ATOM 2346 O O . THR A 1 275 ? 19.885 -19.844 -23.649 1.00 87.38 275 THR A O 1
ATOM 2349 N N . PHE A 1 276 ? 17.800 -20.636 -23.370 1.00 86.50 276 PHE A N 1
ATOM 2350 C CA . PHE A 1 276 ? 18.002 -21.050 -21.979 1.00 86.50 276 PHE A CA 1
ATOM 2351 C C . PHE A 1 276 ? 18.978 -22.233 -21.887 1.00 86.50 276 PHE A C 1
ATOM 2353 O O . PHE A 1 276 ? 18.976 -23.135 -22.721 1.00 86.50 276 PHE A O 1
ATOM 2360 N N . LYS A 1 277 ? 19.860 -22.206 -20.883 1.00 82.69 277 LYS A N 1
ATOM 2361 C CA . LYS A 1 277 ? 20.946 -23.188 -20.706 1.00 82.69 277 LYS A CA 1
ATOM 2362 C C . LYS A 1 277 ? 20.553 -24.411 -19.881 1.00 82.69 277 LYS A C 1
ATOM 2364 O O . LYS A 1 277 ? 21.317 -25.372 -19.853 1.00 82.69 277 LYS A O 1
ATOM 2369 N N . TYR A 1 278 ? 19.406 -24.375 -19.210 1.00 64.50 278 TYR A N 1
ATOM 2370 C CA . TYR A 1 278 ? 18.937 -25.444 -18.334 1.00 64.50 278 TYR A CA 1
ATOM 2371 C C . TYR A 1 278 ? 17.528 -25.867 -18.757 1.00 64.50 278 TYR A C 1
ATOM 2373 O O . TYR A 1 278 ? 16.598 -25.068 -18.641 1.00 64.50 278 TYR A O 1
ATOM 2381 N N . ASN A 1 279 ? 17.414 -27.109 -19.243 1.00 52.50 279 ASN A N 1
ATOM 2382 C CA . ASN A 1 279 ? 16.153 -27.843 -19.374 1.00 52.50 279 ASN A CA 1
ATOM 2383 C C . ASN A 1 279 ? 15.852 -28.550 -18.055 1.00 52.50 279 ASN A C 1
ATOM 2385 O O . ASN A 1 279 ? 16.731 -29.331 -17.620 1.00 52.50 279 ASN A O 1
#

Radius of gyration: 25.11 Å; chains: 1; bounding box: 49×48×70 Å